Protein AF-A0A0U2UQB2-F1 (afdb_monomer)

pLDDT: mean 81.85, std 18.77, range [33.31, 96.94]

Nearest PDB structures (foldseek):
  6jzb-assembly1_A  TM=7.868E-01  e=1.107E-22  Streptococcus pneumoniae
  7zhs-assembly1_A  TM=6.865E-01  e=2.840E-14  Saccharomyces cerevisiae S288C
  7zhs-assembly1_H  TM=6.870E-01  e=2.211E-14  Saccharomyces cerevisiae S288C
  1nlt-assembly1_A  TM=8.088E-01  e=8.374E-13  Saccharomyces cerevisiae
  2q2g-assembly1_A  TM=8.029E-01  e=2.252E-05  Cryptosporidium parvum Iowa II

Sequence (199 aa):
QGFGGAGGFGGQDFGGFGGGGGFEDIFSSFFGGGAGGSRRSNPTAPQQGRDLQYEMTLKFEDAIFGKKTTITYNREEQCETCGGSGAKPGTSPVTCSKCHGAGYIQVQTNTPLGRMMSQQVCDVCHGTGKEIKDKCATCGGSGHTEQSHSIKVTVPAGVEEGQQMRLQNQGEAGTNGGPYGDLFIIFRVEPSKDFERDG

Structure (mmCIF, N/CA/C/O backbone):
data_AF-A0A0U2UQB2-F1
#
_entry.id   AF-A0A0U2UQB2-F1
#
loop_
_atom_site.group_PDB
_atom_site.id
_atom_site.type_symbol
_atom_site.label_atom_id
_atom_site.label_alt_id
_atom_site.label_comp_id
_atom_site.label_asym_id
_atom_site.label_entity_id
_atom_site.label_seq_id
_atom_site.pdbx_PDB_ins_code
_atom_site.Cartn_x
_atom_site.Cartn_y
_atom_site.Cartn_z
_atom_site.occupancy
_atom_site.B_iso_or_equiv
_atom_site.auth_seq_id
_atom_site.auth_comp_id
_atom_site.auth_asym_id
_atom_site.auth_atom_id
_atom_site.pdbx_PDB_model_num
ATOM 1 N N . GLN A 1 1 ? 20.695 -61.585 -40.495 1.00 43.50 1 GLN A N 1
ATOM 2 C CA . GLN A 1 1 ? 22.121 -61.779 -40.151 1.00 43.50 1 GLN A CA 1
ATOM 3 C C . GLN A 1 1 ? 22.378 -60.804 -39.001 1.00 43.50 1 GLN A C 1
ATOM 5 O O . GLN A 1 1 ? 22.390 -59.619 -39.266 1.00 43.50 1 GLN A O 1
ATOM 10 N N . GLY A 1 2 ? 22.335 -61.123 -37.709 1.00 40.44 2 GLY A N 1
ATOM 11 C CA . GLY A 1 2 ? 22.634 -62.349 -36.972 1.00 40.44 2 GLY A CA 1
ATOM 12 C C . GLY A 1 2 ? 23.857 -62.067 -36.092 1.00 40.44 2 GLY A C 1
ATOM 13 O O . GLY A 1 2 ? 24.919 -61.936 -36.672 1.00 40.44 2 GLY A O 1
ATOM 14 N N . PHE A 1 3 ? 23.663 -61.909 -34.772 1.00 42.69 3 PHE A N 1
ATOM 15 C CA . PHE A 1 3 ? 24.583 -62.070 -33.612 1.00 42.69 3 PHE A CA 1
ATOM 16 C C . PHE A 1 3 ? 23.864 -61.411 -32.404 1.00 42.69 3 PHE A C 1
ATOM 18 O O . PHE A 1 3 ? 23.578 -60.225 -32.470 1.00 42.69 3 PHE A O 1
ATOM 25 N N . GLY A 1 4 ? 23.435 -62.045 -31.307 1.00 42.94 4 GLY A N 1
ATOM 26 C CA . GLY A 1 4 ? 23.682 -63.372 -30.741 1.00 42.94 4 GLY A CA 1
ATOM 27 C C . GLY A 1 4 ? 24.477 -63.246 -29.433 1.00 42.94 4 GLY A C 1
ATOM 28 O O . GLY A 1 4 ? 25.665 -62.961 -29.500 1.00 42.94 4 GLY A O 1
ATOM 29 N N . GLY A 1 5 ? 23.850 -63.472 -28.269 1.00 38.06 5 GLY A N 1
ATOM 30 C CA . GLY A 1 5 ? 24.556 -63.595 -26.981 1.00 38.06 5 GLY A CA 1
ATOM 31 C C . GLY A 1 5 ? 23.650 -63.503 -25.750 1.00 38.06 5 GLY A C 1
ATOM 32 O O . GLY A 1 5 ? 23.257 -62.414 -25.356 1.00 38.06 5 GLY A O 1
ATOM 33 N N . ALA A 1 6 ? 23.318 -64.656 -25.168 1.00 46.72 6 ALA A N 1
ATOM 34 C CA . ALA A 1 6 ? 22.421 -64.857 -24.031 1.00 46.72 6 ALA A CA 1
ATOM 35 C C . ALA A 1 6 ? 23.174 -65.113 -22.709 1.00 46.72 6 ALA A C 1
ATOM 37 O O . ALA A 1 6 ? 24.324 -65.545 -22.727 1.00 46.72 6 ALA A O 1
ATOM 38 N N . GLY A 1 7 ? 22.465 -64.956 -21.583 1.00 36.41 7 GLY A N 1
ATOM 39 C CA . GLY A 1 7 ? 22.815 -65.479 -20.251 1.00 36.41 7 GLY A CA 1
ATOM 40 C C . GLY A 1 7 ? 22.483 -64.466 -19.147 1.00 36.41 7 GLY A C 1
ATOM 41 O O . GLY A 1 7 ? 22.834 -63.305 -19.278 1.00 36.41 7 GLY A O 1
ATOM 42 N N . GLY A 1 8 ? 21.796 -64.775 -18.049 1.00 33.31 8 GLY A N 1
ATOM 43 C CA . GLY A 1 8 ? 21.240 -66.018 -17.524 1.00 33.31 8 GLY A CA 1
ATOM 44 C C . GLY A 1 8 ? 20.437 -65.685 -16.253 1.00 33.31 8 GLY A C 1
ATOM 45 O O . GLY A 1 8 ? 20.706 -64.691 -15.583 1.00 33.31 8 GLY A O 1
ATOM 46 N N . PHE A 1 9 ? 19.412 -66.485 -15.972 1.00 42.97 9 PHE A N 1
ATOM 47 C CA . PHE A 1 9 ? 18.540 -66.403 -14.795 1.00 42.97 9 PHE A CA 1
ATOM 48 C C . PHE A 1 9 ? 19.194 -67.032 -13.552 1.00 42.97 9 PHE A C 1
ATOM 50 O O . PHE A 1 9 ? 19.847 -68.065 -13.675 1.00 42.97 9 PHE A O 1
ATOM 57 N N . GLY A 1 10 ? 18.844 -66.516 -12.367 1.00 40.59 10 GLY A N 1
ATOM 58 C CA . GLY A 1 10 ? 18.654 -67.330 -11.157 1.00 40.59 10 GLY A CA 1
ATOM 59 C C . GLY A 1 10 ? 19.638 -67.099 -10.007 1.00 40.59 10 GLY A C 1
ATOM 60 O O . GLY A 1 10 ? 20.841 -67.264 -10.169 1.00 40.59 10 GLY A O 1
ATOM 61 N N . GLY A 1 11 ? 19.099 -66.793 -8.820 1.00 34.38 11 GLY A N 1
ATOM 62 C CA . GLY A 1 11 ? 19.854 -66.809 -7.565 1.00 34.38 11 GLY A CA 1
ATOM 63 C C . GLY A 1 11 ? 19.213 -66.017 -6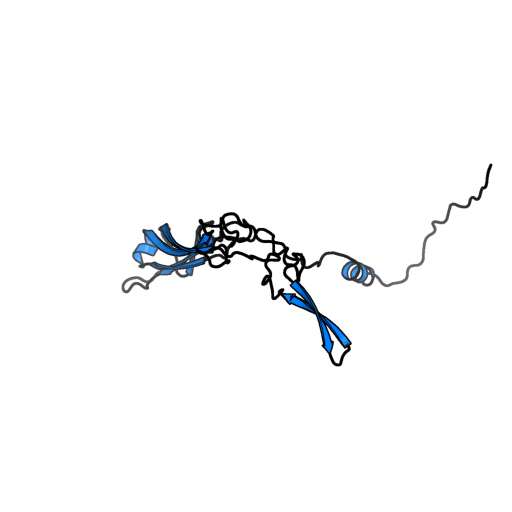.426 1.00 34.38 11 GLY A C 1
ATOM 64 O O . GLY A 1 11 ? 19.820 -65.079 -5.925 1.00 34.38 11 GLY A O 1
ATOM 65 N N . GLN A 1 12 ? 17.986 -66.364 -6.026 1.00 47.09 12 GLN A N 1
ATOM 66 C CA . GLN A 1 12 ? 17.537 -66.109 -4.654 1.00 47.09 12 GLN A CA 1
ATOM 67 C C . GLN A 1 12 ? 18.171 -67.175 -3.762 1.00 47.09 12 GLN A C 1
ATOM 69 O O . GLN A 1 12 ? 17.912 -68.350 -3.995 1.00 47.09 12 GLN A O 1
ATOM 74 N N . ASP A 1 13 ? 18.941 -66.773 -2.751 1.00 37.03 13 ASP A N 1
ATOM 75 C CA . ASP A 1 13 ? 18.959 -67.485 -1.474 1.00 37.03 13 ASP A CA 1
ATOM 76 C C . ASP A 1 13 ? 19.432 -66.586 -0.323 1.00 37.03 13 ASP A C 1
ATOM 78 O O . ASP A 1 13 ? 20.108 -65.572 -0.497 1.00 37.03 13 ASP A O 1
ATOM 82 N N . PHE A 1 14 ? 18.947 -66.970 0.843 1.00 40.94 14 PHE A N 1
ATOM 83 C CA . PHE A 1 14 ? 18.774 -66.271 2.102 1.00 40.94 14 PHE A CA 1
ATOM 84 C C . PHE A 1 14 ? 20.051 -66.279 2.962 1.00 40.94 14 PHE A C 1
ATOM 86 O O . PHE A 1 14 ? 20.807 -67.244 2.954 1.00 40.94 14 PHE A O 1
ATOM 93 N N . GLY A 1 15 ? 20.182 -65.291 3.856 1.00 37.25 15 GLY A N 1
ATOM 94 C CA . GLY A 1 15 ? 20.751 -65.532 5.191 1.00 37.25 15 GLY A CA 1
ATOM 95 C C . GLY A 1 15 ? 22.147 -64.970 5.473 1.00 37.25 15 GLY A C 1
ATOM 96 O O . GLY A 1 15 ? 23.153 -65.6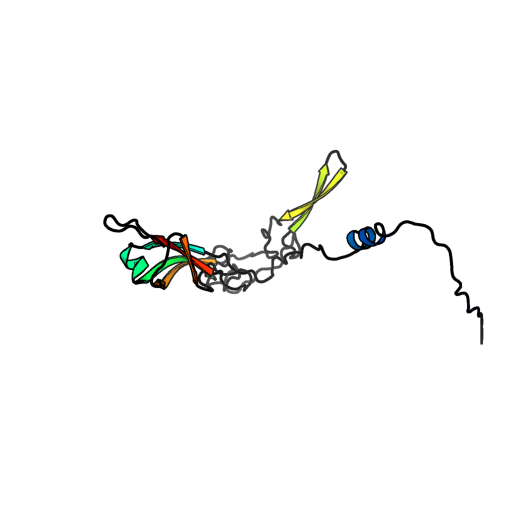43 5.293 1.00 37.25 15 GLY A O 1
ATOM 97 N N . GLY A 1 16 ? 22.192 -63.770 6.058 1.00 35.38 16 GLY A N 1
ATOM 98 C CA . GLY A 1 16 ? 23.400 -63.181 6.642 1.00 35.38 16 GLY A CA 1
ATOM 99 C C . GLY A 1 16 ? 23.070 -61.987 7.536 1.00 35.38 16 GLY A C 1
ATOM 100 O O . GLY A 1 16 ? 23.349 -60.847 7.192 1.00 35.38 16 GLY A O 1
ATOM 101 N N . PHE A 1 17 ? 22.397 -62.256 8.653 1.00 41.88 17 PHE A N 1
ATOM 102 C CA . PHE A 1 17 ? 22.048 -61.304 9.710 1.00 41.88 17 PHE A CA 1
ATOM 103 C C . PHE A 1 17 ? 23.306 -60.655 10.319 1.00 41.88 17 PHE A C 1
ATOM 105 O O . PHE A 1 17 ? 24.182 -61.368 10.805 1.00 41.88 17 PHE A O 1
ATOM 112 N N . GLY A 1 18 ? 23.382 -59.318 10.337 1.00 35.44 18 GLY A N 1
ATOM 113 C CA . GLY A 1 18 ? 24.519 -58.609 10.932 1.00 35.44 18 GLY A CA 1
ATOM 114 C C . GLY A 1 18 ? 24.401 -57.083 10.993 1.00 35.44 18 GLY A C 1
ATOM 115 O O . 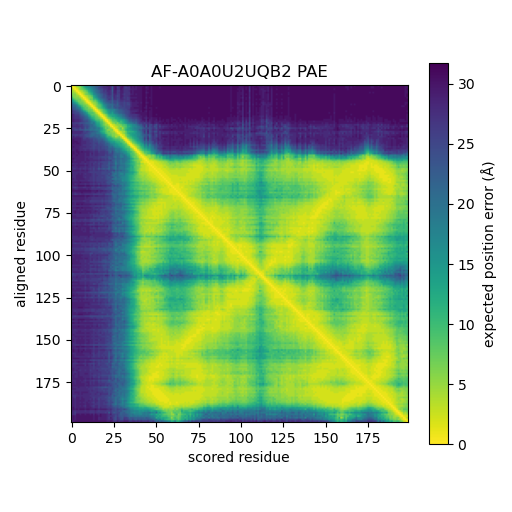GLY A 1 18 ? 25.198 -56.398 10.376 1.00 35.44 18 GLY A O 1
ATOM 116 N N . GLY A 1 19 ? 23.412 -56.577 11.741 1.00 42.84 19 GLY A N 1
ATOM 117 C CA . GLY A 1 19 ? 23.489 -55.349 12.557 1.00 42.84 19 GLY A CA 1
ATOM 118 C C . GLY A 1 19 ? 23.869 -54.004 11.914 1.00 42.84 19 GLY A C 1
ATOM 119 O O . GLY A 1 19 ? 25.040 -53.731 11.686 1.00 42.84 19 GLY A O 1
ATOM 120 N N . GLY A 1 20 ? 22.897 -53.087 11.808 1.00 43.81 20 GLY A N 1
ATOM 121 C CA . GLY A 1 20 ? 23.178 -51.655 11.616 1.00 43.81 20 GLY A CA 1
ATOM 122 C C . GLY A 1 20 ? 22.080 -50.874 10.898 1.00 43.81 20 GLY A C 1
ATOM 123 O O . GLY A 1 20 ? 22.348 -50.204 9.910 1.00 43.81 20 GLY A O 1
ATOM 124 N N . GLY A 1 21 ? 20.830 -50.992 11.349 1.00 45.75 21 GLY A N 1
ATOM 125 C CA . GLY A 1 21 ? 19.711 -50.267 10.755 1.00 45.75 21 GLY A CA 1
ATOM 126 C C . GLY A 1 21 ? 19.803 -48.747 10.940 1.00 45.75 21 GLY A C 1
ATOM 127 O O . GLY A 1 21 ? 20.081 -48.259 12.032 1.00 45.75 21 GLY A O 1
ATOM 128 N N . GLY A 1 22 ? 19.453 -48.013 9.881 1.00 55.22 22 GLY A N 1
ATOM 129 C CA . GLY A 1 22 ? 18.583 -46.844 10.029 1.00 55.22 22 GLY A CA 1
ATOM 130 C C . GLY A 1 22 ? 19.192 -45.443 9.979 1.00 55.22 22 GLY A C 1
ATOM 131 O O . GLY A 1 22 ? 18.462 -44.512 10.301 1.00 55.22 22 GLY A O 1
ATOM 132 N N . PHE A 1 23 ? 20.451 -45.247 9.568 1.00 48.94 23 PHE A N 1
ATOM 133 C CA . PHE A 1 23 ? 21.011 -43.888 9.417 1.00 48.94 23 PHE A CA 1
ATOM 134 C C . PHE A 1 23 ? 21.529 -43.528 8.014 1.00 48.94 23 PHE A C 1
ATOM 136 O O . PHE A 1 23 ? 21.409 -42.369 7.637 1.00 48.94 23 PHE A O 1
ATOM 143 N N . GLU A 1 24 ? 22.016 -44.454 7.184 1.00 51.78 24 GLU A N 1
ATOM 144 C CA . GLU A 1 24 ? 22.507 -44.074 5.841 1.00 51.78 24 GLU A CA 1
ATOM 145 C C . GLU A 1 24 ? 21.392 -43.797 4.815 1.00 51.78 24 GLU A C 1
ATOM 147 O O . GLU A 1 24 ? 21.521 -42.863 4.025 1.00 51.78 24 GLU A O 1
ATOM 152 N N . ASP A 1 25 ? 20.252 -44.496 4.880 1.00 53.47 25 ASP A N 1
ATOM 153 C CA . ASP A 1 25 ? 19.114 -44.259 3.967 1.00 53.47 25 ASP A CA 1
ATOM 154 C C . ASP A 1 25 ? 18.331 -42.967 4.266 1.00 53.47 25 ASP A C 1
ATOM 156 O O . ASP A 1 25 ? 17.683 -42.390 3.390 1.00 53.47 25 ASP A O 1
ATOM 160 N N . ILE A 1 26 ? 18.410 -42.460 5.500 1.00 55.81 26 ILE A N 1
ATOM 161 C CA . ILE A 1 26 ? 17.816 -41.167 5.872 1.00 55.81 26 ILE A CA 1
ATOM 162 C C . ILE A 1 26 ? 18.720 -40.010 5.427 1.00 55.81 26 ILE A C 1
ATOM 164 O O . ILE A 1 26 ? 18.220 -38.977 4.982 1.00 55.81 26 ILE A O 1
ATOM 168 N N . PHE A 1 27 ? 20.045 -40.181 5.476 1.00 54.38 27 PHE A N 1
ATOM 169 C CA . PHE A 1 27 ? 20.986 -39.146 5.043 1.00 54.38 27 PHE A CA 1
ATOM 170 C C . PHE A 1 27 ? 21.099 -39.040 3.515 1.00 54.38 27 PHE A C 1
ATOM 172 O O . PHE A 1 27 ? 21.238 -37.927 3.008 1.00 54.38 27 PHE A O 1
ATOM 179 N N . SER A 1 28 ? 20.945 -40.134 2.763 1.00 52.62 28 SER A N 1
ATOM 180 C CA . SER A 1 28 ? 20.862 -40.091 1.293 1.00 52.62 28 SER A CA 1
ATOM 181 C C . SER A 1 28 ? 19.557 -39.447 0.795 1.00 52.62 28 SER A C 1
ATOM 183 O O . SER A 1 28 ? 19.580 -38.693 -0.176 1.00 52.62 28 SER A O 1
ATOM 185 N N . SER A 1 29 ? 18.447 -39.638 1.513 1.00 51.72 29 SER A N 1
ATOM 186 C CA . SER A 1 29 ? 17.151 -38.994 1.233 1.00 51.72 29 SER A CA 1
ATOM 187 C C . SER A 1 29 ? 17.120 -37.503 1.603 1.00 51.72 29 SER A C 1
ATOM 189 O O . SER A 1 29 ? 16.342 -36.733 1.043 1.00 51.72 29 SER A O 1
ATOM 191 N N . PHE A 1 30 ? 17.972 -37.080 2.542 1.00 53.16 30 PHE A N 1
ATOM 192 C CA . PHE A 1 30 ? 18.080 -35.685 2.977 1.00 53.16 30 PHE A CA 1
ATOM 193 C C . PHE A 1 30 ? 19.122 -34.884 2.171 1.00 53.16 30 PHE A C 1
ATOM 195 O O . PHE A 1 30 ? 18.943 -33.686 1.959 1.00 53.16 30 PHE A O 1
ATOM 202 N N . PHE A 1 31 ? 20.183 -35.532 1.670 1.00 59.88 31 PHE A N 1
ATOM 203 C CA . PHE A 1 31 ? 21.257 -34.888 0.892 1.00 59.88 31 PHE A CA 1
ATOM 204 C C . PHE A 1 31 ? 21.235 -35.197 -0.618 1.00 59.88 31 PHE A C 1
ATOM 206 O O . PHE A 1 31 ? 22.013 -34.610 -1.372 1.00 59.88 31 PHE A O 1
ATOM 213 N N . GLY A 1 32 ? 20.329 -36.061 -1.085 1.00 49.56 32 GLY A N 1
ATOM 214 C CA . GLY A 1 32 ? 20.172 -36.457 -2.485 1.00 49.56 32 GLY A CA 1
ATOM 215 C C . GLY A 1 32 ? 18.875 -35.949 -3.117 1.00 49.56 32 GLY A C 1
ATOM 216 O O . GLY A 1 32 ? 17.935 -36.707 -3.301 1.00 49.56 32 GLY A O 1
ATOM 217 N N . GLY A 1 33 ? 18.844 -34.675 -3.515 1.00 52.62 33 GLY A N 1
ATOM 218 C CA . GLY A 1 33 ? 17.938 -34.203 -4.570 1.00 52.62 33 GLY A CA 1
ATOM 219 C C . GLY A 1 33 ? 16.471 -33.940 -4.197 1.00 52.62 33 GLY A C 1
ATOM 220 O O . GLY A 1 33 ? 15.590 -34.731 -4.501 1.00 52.62 33 GLY A O 1
ATOM 221 N N . GLY A 1 34 ? 16.199 -32.709 -3.749 1.00 53.75 34 GLY A N 1
ATOM 222 C CA . GLY A 1 34 ? 15.023 -31.960 -4.214 1.00 53.75 34 GLY A CA 1
ATOM 223 C C . GLY A 1 34 ? 13.802 -31.893 -3.294 1.00 53.75 34 GLY A C 1
ATOM 224 O O . GLY A 1 34 ? 12.841 -32.612 -3.510 1.00 53.75 34 GLY A O 1
ATOM 225 N N . ALA A 1 35 ? 13.776 -30.910 -2.384 1.00 51.38 35 ALA A N 1
ATOM 226 C CA . ALA A 1 35 ? 12.535 -30.231 -1.952 1.00 51.38 35 ALA A CA 1
ATOM 227 C C . ALA A 1 35 ? 12.751 -28.929 -1.141 1.00 51.38 35 ALA A C 1
ATOM 229 O O . ALA A 1 35 ? 11.789 -28.351 -0.654 1.00 51.38 35 ALA A O 1
ATOM 230 N N . GLY A 1 36 ? 13.982 -28.425 -0.997 1.00 48.34 36 GLY A N 1
ATOM 231 C CA . GLY A 1 36 ? 14.275 -27.156 -0.308 1.00 48.34 36 GLY A CA 1
ATOM 232 C C . GLY A 1 36 ? 14.614 -26.007 -1.254 1.00 48.34 36 GLY A C 1
ATOM 233 O O . GLY A 1 36 ? 15.288 -25.061 -0.858 1.00 48.34 36 GLY A O 1
ATOM 234 N N . GLY A 1 37 ? 14.234 -26.112 -2.531 1.00 48.66 37 GLY A N 1
ATOM 235 C CA . GLY A 1 37 ? 14.470 -25.047 -3.491 1.00 48.66 37 GLY A CA 1
ATOM 236 C C . GLY A 1 37 ? 13.726 -23.806 -3.032 1.00 48.66 37 GLY A C 1
ATOM 237 O O . GLY A 1 37 ? 12.504 -23.754 -3.167 1.00 48.66 37 GLY A O 1
ATOM 238 N N . SER A 1 38 ? 14.460 -22.816 -2.516 1.00 54.62 38 SER A N 1
ATOM 239 C CA . SER A 1 38 ? 14.022 -21.426 -2.480 1.00 54.62 38 SER A CA 1
ATOM 240 C C . SER A 1 38 ? 13.388 -21.147 -3.832 1.00 54.62 38 SER A C 1
ATOM 242 O O . SER A 1 38 ? 14.098 -21.041 -4.836 1.00 54.62 38 SER A O 1
ATOM 244 N N . ARG A 1 39 ? 12.050 -21.146 -3.886 1.00 54.62 39 ARG A N 1
ATOM 245 C CA . ARG A 1 39 ? 11.307 -20.804 -5.093 1.00 54.62 39 ARG A CA 1
ATOM 246 C C . ARG A 1 39 ? 11.840 -19.439 -5.465 1.00 54.62 39 ARG A C 1
ATOM 248 O O . ARG A 1 39 ? 11.623 -18.484 -4.724 1.00 54.62 39 ARG A O 1
ATOM 255 N N . ARG A 1 40 ? 12.641 -19.382 -6.533 1.00 59.00 40 ARG A N 1
ATOM 256 C CA . ARG A 1 40 ? 13.166 -18.134 -7.077 1.00 59.00 40 ARG A CA 1
ATOM 257 C C . ARG A 1 40 ? 11.933 -17.282 -7.318 1.00 59.00 40 ARG A C 1
ATOM 259 O O . ARG A 1 40 ? 11.166 -17.592 -8.225 1.00 59.00 40 ARG A O 1
ATOM 266 N N . SER A 1 41 ? 11.690 -16.316 -6.433 1.00 66.19 41 SER A N 1
ATOM 267 C CA . SER A 1 41 ? 10.549 -15.421 -6.548 1.00 66.19 41 SER A CA 1
ATOM 268 C C . SER A 1 41 ? 10.743 -14.711 -7.874 1.00 66.19 41 SER A C 1
ATOM 270 O O . SER A 1 41 ? 11.702 -13.956 -8.029 1.00 66.19 41 SER A O 1
ATOM 272 N N . ASN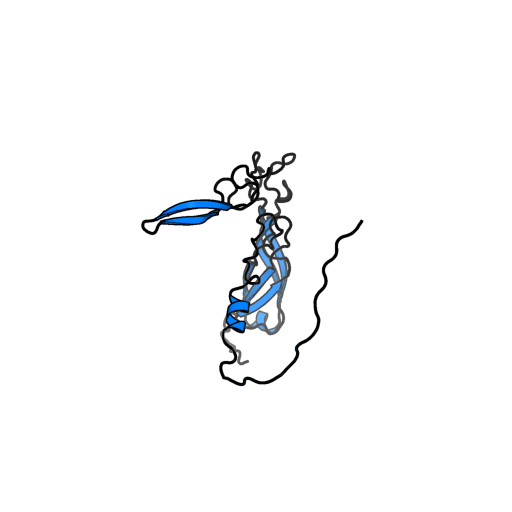 A 1 42 ? 9.944 -15.080 -8.876 1.00 73.88 42 ASN A N 1
ATOM 273 C CA . ASN A 1 42 ? 9.994 -14.423 -10.166 1.00 73.88 42 ASN A CA 1
ATOM 274 C C . ASN A 1 42 ? 9.636 -12.956 -9.897 1.00 73.88 42 ASN A C 1
ATOM 276 O O . ASN A 1 42 ? 8.509 -12.701 -9.472 1.00 73.88 42 ASN A O 1
ATOM 280 N N . PRO A 1 43 ? 10.543 -11.996 -10.132 1.00 72.06 43 PRO A N 1
ATOM 281 C CA . PRO A 1 43 ? 10.280 -10.607 -9.775 1.00 72.06 43 PRO A CA 1
ATOM 282 C C . PRO A 1 43 ? 9.153 -9.969 -10.593 1.00 72.06 43 PRO A C 1
ATOM 284 O O . PRO A 1 43 ? 8.659 -8.899 -10.256 1.00 72.06 43 PRO A O 1
ATOM 287 N N . THR A 1 44 ? 8.743 -10.635 -11.673 1.00 78.44 44 THR A N 1
ATOM 288 C CA . THR A 1 44 ? 7.619 -10.231 -12.522 1.00 78.44 44 THR A CA 1
ATOM 289 C C . THR A 1 44 ? 6.313 -10.950 -12.188 1.00 78.44 44 THR A C 1
ATOM 291 O O . THR A 1 44 ? 5.309 -10.710 -12.856 1.00 78.44 44 THR A O 1
ATOM 294 N N . ALA A 1 45 ? 6.306 -11.844 -11.193 1.00 85.94 45 ALA A N 1
ATOM 295 C CA . ALA A 1 45 ? 5.080 -12.497 -10.758 1.00 85.94 45 ALA A CA 1
ATOM 296 C C . ALA A 1 45 ? 4.136 -11.487 -10.082 1.00 85.94 45 ALA A C 1
ATOM 298 O O . ALA A 1 45 ? 4.622 -10.551 -9.439 1.00 85.94 45 ALA A O 1
ATOM 299 N N . PRO A 1 46 ? 2.809 -11.685 -10.185 1.00 88.88 46 PRO A N 1
ATOM 300 C CA . PRO A 1 46 ? 1.836 -10.937 -9.396 1.00 88.88 46 PRO A CA 1
ATOM 301 C C . PRO A 1 46 ? 2.142 -11.088 -7.903 1.00 88.88 46 PRO A C 1
ATOM 303 O O . PRO A 1 46 ? 2.258 -12.215 -7.413 1.00 88.88 46 PRO A O 1
ATOM 306 N N . GLN A 1 47 ? 2.275 -9.975 -7.181 1.00 90.38 47 GLN A N 1
ATOM 307 C CA . GLN A 1 47 ? 2.469 -9.987 -5.729 1.00 90.38 47 GLN A CA 1
ATOM 308 C C . GLN A 1 47 ? 1.344 -9.211 -5.060 1.00 90.38 47 GLN A C 1
ATOM 310 O O . GLN A 1 47 ? 0.996 -8.112 -5.491 1.00 90.38 47 GLN A O 1
ATOM 315 N N . GLN A 1 48 ? 0.777 -9.797 -4.008 1.00 93.81 48 GLN A N 1
ATOM 316 C CA . GLN A 1 48 ? -0.224 -9.123 -3.192 1.00 93.81 48 GLN A CA 1
ATOM 317 C C . GLN A 1 48 ? 0.371 -7.853 -2.572 1.00 93.81 48 GLN A C 1
ATOM 319 O O . GLN A 1 48 ? 1.540 -7.840 -2.172 1.00 93.81 48 GLN A O 1
ATOM 324 N N . GLY A 1 49 ? -0.440 -6.798 -2.513 1.00 94.25 49 GLY A N 1
ATOM 325 C CA . GLY A 1 49 ? -0.096 -5.565 -1.817 1.00 94.25 49 GLY A CA 1
ATOM 326 C C . GLY A 1 49 ? 0.091 -5.797 -0.320 1.00 94.25 49 GLY A C 1
ATOM 327 O O . GLY A 1 49 ? -0.321 -6.816 0.234 1.00 94.25 49 GLY A O 1
ATOM 328 N N . ARG A 1 50 ? 0.749 -4.857 0.355 1.00 95.62 50 ARG A N 1
ATOM 329 C CA . ARG A 1 50 ? 0.952 -4.974 1.801 1.00 95.62 50 ARG A CA 1
ATOM 330 C C . ARG A 1 50 ? -0.362 -4.759 2.538 1.00 95.62 50 ARG A C 1
ATOM 332 O O . ARG A 1 50 ? -1.185 -3.933 2.143 1.00 95.62 50 ARG A O 1
ATOM 339 N N . ASP A 1 51 ? -0.497 -5.456 3.652 1.00 96.75 51 ASP A N 1
ATOM 340 C CA . ASP A 1 51 ? -1.577 -5.195 4.584 1.00 96.75 51 ASP A CA 1
ATOM 341 C C . ASP A 1 51 ? -1.327 -3.871 5.321 1.00 96.75 51 ASP A C 1
ATOM 343 O O . ASP A 1 51 ? -0.186 -3.507 5.620 1.00 96.75 51 ASP A O 1
ATOM 347 N N . LEU A 1 52 ? -2.406 -3.152 5.609 1.00 95.75 52 LEU A N 1
ATOM 348 C CA . LEU A 1 52 ? -2.405 -1.917 6.380 1.00 95.75 52 LEU A CA 1
ATOM 349 C C . LEU A 1 52 ? -2.979 -2.168 7.768 1.00 95.75 52 LEU A C 1
ATOM 351 O O . LEU A 1 52 ? -3.852 -3.014 7.957 1.00 95.75 52 LEU A O 1
ATOM 355 N N . GLN A 1 53 ? -2.524 -1.382 8.737 1.00 95.69 53 GLN A N 1
ATOM 356 C CA . GLN A 1 53 ? -3.045 -1.400 10.094 1.00 95.69 53 GLN A CA 1
ATOM 357 C C . GLN A 1 53 ? -3.592 -0.017 10.441 1.00 95.69 53 GLN A C 1
ATOM 359 O O . GLN A 1 53 ? -2.894 0.985 10.294 1.00 95.69 53 GLN A O 1
ATOM 364 N N . TYR A 1 54 ? -4.835 0.031 10.910 1.00 95.00 54 TYR A N 1
ATOM 365 C CA . TYR A 1 54 ? -5.490 1.250 11.366 1.00 95.00 54 TYR A CA 1
ATOM 366 C C . TYR A 1 54 ? -5.885 1.098 12.827 1.00 95.00 54 TYR A C 1
ATOM 368 O O . TYR A 1 54 ? -6.582 0.159 13.202 1.00 95.00 54 TYR A O 1
ATOM 376 N N . GLU A 1 55 ? -5.441 2.025 13.661 1.00 95.19 55 GLU A N 1
ATOM 377 C CA . GLU A 1 55 ? -5.799 2.039 15.070 1.00 95.19 55 GLU A CA 1
ATOM 378 C C . GLU A 1 55 ? -7.052 2.892 15.270 1.00 95.19 55 GLU A C 1
ATOM 380 O O . GLU A 1 55 ? -7.060 4.084 14.961 1.00 95.19 55 GLU A O 1
ATOM 385 N N . MET A 1 56 ? -8.125 2.273 15.761 1.00 94.19 56 MET A N 1
ATOM 386 C CA . MET A 1 56 ? -9.388 2.949 16.020 1.00 94.19 56 MET A CA 1
ATOM 387 C C . MET A 1 56 ? -9.624 3.069 17.523 1.00 94.19 56 MET A C 1
ATOM 389 O O . MET A 1 56 ? -9.944 2.086 18.191 1.00 94.19 56 MET A O 1
ATOM 393 N N . THR A 1 57 ? -9.536 4.296 18.030 1.00 94.00 57 THR A N 1
ATOM 394 C CA . THR A 1 57 ? -9.912 4.619 19.407 1.00 94.00 57 THR A CA 1
ATOM 395 C C . THR A 1 57 ? -11.434 4.702 19.545 1.00 94.00 57 THR A C 1
ATOM 397 O O . THR A 1 57 ? -12.110 5.430 18.810 1.00 94.00 57 THR A O 1
ATOM 400 N N . LEU A 1 58 ? -11.974 3.945 20.492 1.00 92.25 58 LEU A N 1
ATOM 401 C CA . LEU A 1 58 ? -13.384 3.836 20.831 1.00 92.25 58 LEU A CA 1
ATOM 402 C C . LEU A 1 58 ? -13.603 4.264 22.273 1.00 92.25 58 LEU A C 1
ATOM 404 O O . LEU A 1 58 ? -12.802 3.965 23.154 1.00 92.25 58 LEU A O 1
ATOM 408 N N . LYS A 1 59 ? -14.748 4.893 22.522 1.00 92.38 59 LYS A N 1
ATOM 409 C CA . LYS A 1 59 ? -15.235 5.076 23.887 1.00 92.38 59 LYS A CA 1
ATOM 410 C C . LYS A 1 59 ? -15.730 3.747 24.445 1.00 92.38 59 LYS A C 1
ATOM 412 O O . LYS A 1 59 ? -16.156 2.876 23.683 1.00 92.38 59 LYS A O 1
ATOM 417 N N . PHE A 1 60 ? -15.738 3.626 25.767 1.00 88.88 60 PHE A N 1
ATOM 418 C CA . PHE A 1 60 ? -16.230 2.438 26.459 1.00 88.88 60 PHE A CA 1
ATOM 419 C C . PHE A 1 60 ? -17.657 2.053 26.032 1.00 88.88 60 PHE A C 1
ATOM 421 O O . PHE A 1 60 ? -17.934 0.887 25.755 1.00 88.88 60 PHE A O 1
ATOM 428 N N . GLU A 1 61 ? -18.555 3.030 25.885 1.00 88.88 61 GLU A N 1
ATOM 429 C CA . GLU A 1 61 ? -19.936 2.784 25.459 1.00 88.88 61 GLU A CA 1
ATOM 430 C C . GLU A 1 61 ? -20.011 2.311 24.000 1.00 88.88 61 GLU A C 1
ATOM 432 O O . GLU A 1 61 ? -20.755 1.381 23.688 1.00 88.88 61 GLU A O 1
ATOM 437 N N . ASP A 1 62 ? -19.209 2.910 23.113 1.00 91.44 62 ASP A N 1
ATOM 438 C CA . ASP A 1 62 ? -19.141 2.532 21.695 1.00 91.44 62 ASP A CA 1
ATOM 439 C C . ASP A 1 62 ? -18.609 1.097 21.530 1.00 91.44 62 ASP A C 1
ATOM 441 O O . ASP A 1 62 ? -19.042 0.375 20.628 1.00 91.44 62 ASP A O 1
ATOM 445 N N . ALA A 1 63 ? -17.699 0.670 22.410 1.00 89.56 63 ALA A N 1
ATOM 446 C CA . ALA A 1 63 ? -17.174 -0.690 22.432 1.00 89.56 63 ALA A CA 1
ATOM 447 C C . ALA A 1 63 ? -18.234 -1.718 22.867 1.00 89.56 63 ALA A C 1
ATOM 449 O O . ALA A 1 63 ? -18.287 -2.819 22.319 1.00 89.56 63 ALA A O 1
ATOM 450 N N . ILE A 1 64 ? -19.116 -1.358 23.805 1.00 91.00 64 ILE A N 1
ATOM 451 C CA . ILE A 1 64 ? -20.186 -2.243 24.292 1.00 91.00 64 ILE A CA 1
ATOM 452 C C . ILE A 1 64 ? -21.339 -2.323 23.294 1.00 91.00 64 ILE A C 1
ATOM 454 O O . ILE A 1 64 ? -21.752 -3.421 22.931 1.00 91.00 64 ILE A O 1
ATOM 458 N N . PHE A 1 65 ? -21.862 -1.185 22.839 1.00 91.25 65 PHE A N 1
ATOM 459 C CA . PHE A 1 65 ? -23.069 -1.153 22.004 1.00 91.25 65 PHE A CA 1
ATOM 460 C C . PHE A 1 65 ? -22.786 -1.323 20.507 1.00 91.25 65 PHE A C 1
ATOM 462 O O . PHE A 1 65 ? -23.701 -1.621 19.735 1.00 91.25 65 PHE A O 1
ATOM 469 N N . GLY A 1 66 ? -21.527 -1.173 20.093 1.00 92.69 66 GLY A N 1
ATOM 470 C CA . GLY A 1 66 ? -21.140 -1.131 18.691 1.00 92.69 66 GLY A CA 1
ATOM 471 C C . GLY A 1 66 ? -21.458 0.222 18.050 1.00 92.69 66 GLY A C 1
ATOM 472 O O . GLY A 1 66 ? -22.284 1.007 18.521 1.00 92.69 66 GLY A O 1
ATOM 473 N N . LYS A 1 67 ? -20.791 0.512 16.933 1.00 92.94 67 LYS A N 1
ATOM 474 C CA . LYS A 1 67 ? -20.878 1.813 16.259 1.00 92.94 67 LYS A CA 1
ATOM 475 C C . LYS A 1 67 ? -20.671 1.687 14.764 1.00 92.94 67 LYS A C 1
ATOM 477 O O . LYS A 1 67 ? -19.812 0.950 14.295 1.00 92.94 67 LYS A O 1
ATOM 482 N N . LYS A 1 68 ? -21.417 2.475 13.994 1.00 94.88 68 LYS A N 1
ATOM 483 C CA . LYS A 1 68 ? -21.145 2.685 12.568 1.00 94.88 68 LYS A CA 1
ATOM 484 C C . LYS A 1 68 ? -20.363 3.978 12.412 1.00 94.88 68 LYS A C 1
ATOM 486 O O . LYS A 1 68 ? -20.845 5.033 12.814 1.00 94.88 68 LYS A O 1
ATOM 491 N N . THR A 1 69 ? -19.176 3.897 11.830 1.00 93.69 69 THR A N 1
ATOM 492 C CA . THR A 1 69 ? -18.332 5.065 11.569 1.00 93.69 69 THR A CA 1
ATOM 493 C C . THR A 1 69 ? -17.783 5.022 10.150 1.00 93.69 69 THR A C 1
ATOM 495 O O . THR A 1 69 ? -17.754 3.966 9.520 1.00 93.69 69 THR A O 1
ATOM 498 N N . THR A 1 70 ? -17.312 6.158 9.652 1.00 94.75 70 THR A N 1
ATOM 499 C CA . THR A 1 70 ? -16.465 6.206 8.459 1.00 94.75 70 THR A CA 1
ATOM 500 C C . THR A 1 70 ? -15.035 6.437 8.919 1.00 94.75 70 THR A C 1
ATOM 502 O O . THR A 1 70 ? -14.802 7.342 9.719 1.00 94.75 70 THR A O 1
ATOM 505 N N . ILE A 1 71 ? -14.098 5.628 8.435 1.00 93.75 71 ILE A N 1
ATOM 506 C CA . ILE A 1 71 ? -12.665 5.870 8.619 1.00 93.75 71 ILE A CA 1
ATOM 507 C C . ILE A 1 71 ? -12.074 6.368 7.306 1.00 93.75 71 ILE A C 1
ATOM 509 O O . ILE A 1 71 ? -12.506 5.940 6.233 1.00 93.75 71 ILE A O 1
ATOM 513 N N . THR A 1 72 ? -11.089 7.253 7.406 1.00 94.62 72 THR A N 1
ATOM 514 C CA . THR A 1 72 ? -10.324 7.770 6.271 1.00 94.62 72 THR A CA 1
ATOM 515 C C . THR A 1 72 ? -8.852 7.470 6.507 1.00 94.62 72 THR A C 1
ATOM 517 O O . THR A 1 72 ? -8.337 7.723 7.597 1.00 94.62 72 THR A O 1
ATOM 520 N N . TYR A 1 73 ? -8.190 6.909 5.503 1.00 94.56 73 TYR A N 1
ATOM 521 C CA . TYR A 1 73 ? -6.780 6.535 5.548 1.00 94.56 73 TYR A CA 1
ATOM 522 C C . TYR A 1 73 ? -6.167 6.676 4.155 1.00 94.56 73 TYR A C 1
ATOM 524 O O . TYR A 1 73 ? -6.880 6.647 3.154 1.00 94.56 73 TYR A O 1
ATOM 532 N N . ASN A 1 74 ? -4.851 6.845 4.085 1.00 94.75 74 ASN A N 1
ATOM 533 C CA . ASN A 1 74 ? -4.144 6.871 2.811 1.00 94.75 74 ASN A CA 1
ATOM 534 C C . ASN A 1 74 ? -3.647 5.469 2.471 1.00 94.75 74 ASN A C 1
ATOM 536 O O . ASN A 1 74 ? -3.198 4.741 3.358 1.00 94.75 74 ASN A O 1
ATOM 540 N N . ARG A 1 75 ? -3.727 5.112 1.191 1.00 94.75 75 ARG A N 1
ATOM 541 C CA . ARG A 1 75 ? -3.149 3.884 0.643 1.00 94.75 75 ARG A CA 1
ATOM 542 C C . ARG A 1 75 ? -2.553 4.141 -0.734 1.00 94.75 75 ARG A C 1
ATOM 544 O O . ARG A 1 75 ? -2.996 5.037 -1.456 1.00 94.75 75 ARG A O 1
ATOM 551 N N . GLU A 1 76 ? -1.574 3.342 -1.110 1.00 94.44 76 GLU A N 1
ATOM 552 C CA . GLU A 1 76 ? -1.081 3.232 -2.471 1.00 94.44 76 GLU A CA 1
ATOM 553 C C . GLU A 1 76 ? -2.150 2.574 -3.343 1.00 94.44 76 GLU A C 1
ATOM 555 O O . GLU A 1 76 ? -2.548 1.427 -3.145 1.00 94.44 76 GLU A O 1
ATOM 560 N N . GLU A 1 77 ? -2.608 3.323 -4.335 1.00 94.62 77 GLU A N 1
ATOM 561 C CA . GLU A 1 77 ? -3.498 2.856 -5.386 1.00 94.62 77 GLU A CA 1
ATOM 562 C C . GLU A 1 77 ? -2.725 2.601 -6.678 1.00 94.62 77 GLU A C 1
ATOM 564 O O . GLU A 1 77 ? -1.632 3.141 -6.899 1.00 94.62 77 GLU A O 1
ATOM 569 N N . GLN A 1 78 ? -3.288 1.768 -7.551 1.00 93.06 78 GLN A N 1
ATOM 570 C CA . GLN A 1 78 ? -2.719 1.555 -8.876 1.00 93.06 78 GLN A CA 1
ATOM 571 C C . GLN A 1 78 ? -2.782 2.871 -9.655 1.00 93.06 78 GLN A C 1
ATOM 573 O O . GLN A 1 78 ? -3.831 3.501 -9.766 1.00 93.06 78 GLN A O 1
ATOM 578 N N . CYS A 1 79 ? -1.653 3.295 -10.224 1.00 93.25 79 CYS A N 1
ATOM 579 C CA . CYS A 1 79 ? -1.606 4.551 -10.959 1.00 93.25 79 CYS A CA 1
ATOM 580 C C . CYS A 1 79 ? -2.532 4.486 -12.184 1.00 93.25 79 CYS A C 1
ATOM 582 O O . CYS A 1 79 ? -2.220 3.797 -13.161 1.00 93.25 79 CYS A O 1
ATOM 584 N N . GLU A 1 80 ? -3.621 5.257 -12.158 1.00 91.88 80 GLU A N 1
ATOM 585 C CA . GLU A 1 80 ? -4.638 5.295 -13.218 1.00 91.88 80 GLU A CA 1
ATOM 586 C C . GLU A 1 80 ? -4.049 5.671 -14.583 1.00 91.88 80 GLU A C 1
ATOM 588 O O . GLU A 1 80 ? -4.442 5.133 -15.614 1.00 91.88 80 GLU A O 1
ATOM 593 N N . THR A 1 81 ? -3.050 6.560 -14.602 1.00 93.12 81 THR A N 1
ATOM 594 C CA . THR A 1 81 ? -2.427 7.034 -15.844 1.00 93.12 81 THR A CA 1
ATOM 595 C C . THR A 1 81 ? -1.695 5.922 -16.596 1.00 93.12 81 THR A C 1
ATOM 597 O O . THR A 1 81 ? -1.742 5.885 -17.820 1.00 93.12 81 THR A O 1
ATOM 600 N N . CYS A 1 82 ? -0.989 5.033 -15.892 1.00 91.19 82 CYS A N 1
ATOM 601 C CA . CYS A 1 82 ? -0.149 4.001 -16.516 1.00 91.19 82 CYS A CA 1
ATOM 602 C C . CYS A 1 82 ? -0.658 2.569 -16.310 1.00 91.19 82 CYS A C 1
ATOM 604 O O . CYS A 1 82 ? -0.003 1.626 -16.763 1.00 91.19 82 CYS A O 1
ATOM 606 N N . GLY A 1 83 ? -1.774 2.390 -15.596 1.00 88.38 83 GLY A N 1
ATOM 607 C CA . GLY A 1 83 ? -2.316 1.080 -15.243 1.00 88.38 83 GLY A CA 1
ATOM 608 C C . GLY A 1 83 ? -1.324 0.226 -14.452 1.00 88.38 83 GLY A C 1
ATOM 609 O O . GLY A 1 83 ? -1.233 -0.978 -14.672 1.00 88.38 83 GLY A O 1
ATOM 610 N N . GLY A 1 84 ? -0.516 0.828 -13.577 1.00 89.12 84 GLY A N 1
ATOM 611 C CA . GLY A 1 84 ? 0.484 0.102 -12.782 1.00 89.12 84 GLY A CA 1
ATOM 612 C C . GLY A 1 84 ? 1.776 -0.282 -13.511 1.00 89.12 84 GLY A C 1
ATOM 613 O O . GLY A 1 84 ? 2.668 -0.859 -12.900 1.00 89.12 84 GLY A O 1
ATOM 614 N N . SER A 1 85 ? 1.929 0.049 -14.798 1.00 88.69 85 SER A N 1
ATOM 615 C CA . SER A 1 85 ? 3.156 -0.274 -15.547 1.00 88.69 85 SER A CA 1
ATOM 616 C C . SER A 1 85 ? 4.365 0.594 -15.173 1.00 88.69 85 SER A C 1
ATOM 618 O O . SER A 1 85 ? 5.495 0.250 -15.515 1.00 88.69 85 SER A O 1
ATOM 620 N N . GLY A 1 86 ? 4.130 1.753 -14.547 1.00 90.31 86 GLY A N 1
ATOM 621 C CA . GLY A 1 86 ? 5.143 2.776 -14.272 1.00 90.31 86 GLY A CA 1
ATOM 622 C C . GLY A 1 86 ? 5.651 3.510 -15.523 1.00 90.31 86 GLY A C 1
ATOM 623 O O . GLY A 1 86 ? 6.368 4.504 -15.406 1.00 90.31 86 GLY A O 1
ATOM 624 N N . ALA A 1 87 ? 5.268 3.073 -16.724 1.00 93.31 87 ALA A N 1
ATOM 625 C CA . ALA A 1 87 ? 5.684 3.670 -17.985 1.00 93.31 87 ALA A CA 1
ATOM 626 C C . ALA A 1 87 ? 4.737 4.794 -18.423 1.00 93.31 87 ALA A C 1
ATOM 628 O O . ALA A 1 87 ? 3.565 4.852 -18.042 1.00 93.31 87 ALA A O 1
ATOM 629 N N . LYS A 1 88 ? 5.253 5.722 -19.226 1.00 94.12 88 LYS A N 1
ATOM 630 C CA . LYS A 1 88 ? 4.442 6.750 -19.876 1.00 94.12 88 LYS A CA 1
ATOM 631 C C . LYS A 1 88 ? 3.365 6.082 -20.754 1.00 94.12 88 LYS A C 1
ATOM 633 O O . LYS A 1 88 ? 3.661 5.097 -21.424 1.00 94.12 88 LYS A O 1
ATOM 638 N N . PRO A 1 89 ? 2.130 6.614 -20.809 1.00 92.44 89 PRO A N 1
ATOM 639 C CA . PRO A 1 89 ? 1.105 6.080 -21.703 1.00 92.44 89 PRO A CA 1
ATOM 640 C C . PRO A 1 89 ? 1.605 5.993 -23.150 1.00 92.44 89 PRO A C 1
ATOM 642 O O . PRO A 1 89 ? 2.162 6.958 -23.677 1.00 92.44 89 PRO A O 1
ATOM 645 N N . GLY A 1 90 ? 1.420 4.831 -23.778 1.00 89.00 90 GLY A N 1
ATOM 646 C CA . GLY A 1 90 ? 1.913 4.544 -25.129 1.00 89.00 90 GLY A CA 1
ATOM 647 C C . GLY A 1 90 ? 3.352 4.020 -25.197 1.00 89.00 90 GLY A C 1
ATOM 648 O O . GLY A 1 90 ? 3.786 3.615 -26.273 1.00 89.00 90 GLY A O 1
ATOM 649 N N . THR A 1 91 ? 4.081 3.973 -24.079 1.00 91.56 91 THR A N 1
ATOM 650 C CA . THR A 1 91 ? 5.360 3.258 -23.973 1.00 91.56 91 THR A CA 1
ATOM 651 C C . THR A 1 91 ? 5.209 2.032 -23.077 1.00 91.56 91 THR A C 1
ATOM 653 O O . THR A 1 91 ? 4.231 1.881 -22.343 1.00 91.56 91 THR A O 1
ATOM 656 N N . SER A 1 92 ? 6.163 1.107 -23.168 1.00 88.38 92 SER A N 1
ATOM 657 C CA . SER A 1 92 ? 6.150 -0.139 -22.403 1.00 88.38 92 SER A CA 1
ATOM 658 C C . SER A 1 92 ? 7.481 -0.352 -21.685 1.00 88.38 92 SER A C 1
ATOM 660 O O . SER A 1 92 ? 8.531 -0.066 -22.272 1.00 88.38 92 SER A O 1
ATOM 662 N N . PRO A 1 93 ? 7.475 -0.913 -20.463 1.00 89.88 93 PRO A N 1
ATOM 663 C CA . PRO A 1 93 ? 8.698 -1.374 -19.820 1.00 89.88 93 PRO A CA 1
ATOM 664 C C . PRO A 1 93 ? 9.401 -2.413 -20.701 1.00 89.88 93 PRO A C 1
ATOM 666 O O . PRO A 1 93 ? 8.758 -3.325 -21.224 1.00 89.88 93 PRO A O 1
ATOM 669 N N . VAL A 1 94 ? 10.717 -2.289 -20.854 1.00 91.56 94 VAL A N 1
ATOM 670 C CA . VAL A 1 94 ? 11.535 -3.249 -21.608 1.00 91.56 94 VAL A CA 1
ATOM 671 C C . VAL A 1 94 ? 12.256 -4.189 -20.652 1.00 91.56 94 VAL A C 1
ATOM 673 O O . VAL A 1 94 ? 12.493 -3.850 -19.497 1.00 91.56 94 VAL A O 1
ATOM 676 N N . THR A 1 95 ? 12.619 -5.385 -21.106 1.00 91.81 95 THR A N 1
ATOM 677 C CA . THR A 1 95 ? 13.421 -6.305 -20.292 1.00 91.81 95 THR A CA 1
ATOM 678 C C . THR A 1 95 ? 14.762 -5.664 -19.941 1.00 91.81 95 THR A C 1
ATOM 680 O O . THR A 1 95 ? 15.446 -5.135 -20.819 1.00 91.81 95 THR A O 1
ATOM 683 N N . CYS A 1 96 ? 15.149 -5.720 -18.664 1.00 92.19 96 CYS A N 1
ATOM 684 C CA . CYS A 1 96 ? 16.405 -5.133 -18.211 1.00 92.19 96 CYS A CA 1
ATOM 685 C C . CYS A 1 96 ? 17.594 -5.798 -18.916 1.00 92.19 96 CYS A C 1
ATOM 687 O O . CYS A 1 96 ? 17.766 -7.017 -18.854 1.00 92.19 96 CYS A O 1
ATOM 689 N N . SER A 1 97 ? 18.439 -4.986 -19.547 1.00 93.62 97 SER A N 1
ATOM 690 C CA . SER A 1 97 ? 19.601 -5.444 -20.317 1.00 93.62 97 SER A CA 1
ATOM 691 C C . SER A 1 97 ? 20.691 -6.091 -19.455 1.00 93.62 97 SER A C 1
ATOM 693 O O . SER A 1 97 ? 21.404 -6.963 -19.938 1.00 93.62 97 SER A O 1
ATOM 695 N N . LYS A 1 98 ? 20.800 -5.698 -18.178 1.00 93.00 98 LYS A N 1
ATOM 696 C CA . LYS A 1 98 ? 21.857 -6.153 -17.261 1.00 93.00 98 LYS A CA 1
ATOM 697 C C . LYS A 1 98 ? 21.543 -7.476 -16.559 1.00 93.00 98 LYS A C 1
ATOM 699 O O . LYS A 1 98 ? 22.436 -8.290 -16.363 1.00 93.00 98 LYS A O 1
ATOM 704 N N . CYS A 1 99 ? 20.289 -7.683 -16.155 1.00 91.50 99 CYS A N 1
ATOM 705 C CA . CYS A 1 99 ? 19.857 -8.920 -15.489 1.00 91.50 99 CYS A CA 1
ATOM 706 C C . CYS A 1 99 ? 19.024 -9.843 -16.389 1.00 91.50 99 CYS A C 1
ATOM 708 O O . CYS A 1 99 ? 18.596 -10.900 -15.936 1.00 91.50 99 CYS A O 1
ATOM 710 N N . HIS A 1 100 ? 18.748 -9.443 -17.633 1.00 91.00 100 HIS A N 1
ATOM 711 C CA . HIS A 1 100 ? 17.933 -10.193 -18.595 1.00 91.00 100 HIS A CA 1
ATOM 712 C C . HIS A 1 100 ? 16.566 -10.633 -18.039 1.00 91.00 100 HIS A C 1
ATOM 714 O O . HIS A 1 100 ? 16.097 -11.734 -18.309 1.00 91.00 100 HIS A O 1
ATOM 720 N N . GLY A 1 101 ? 15.926 -9.777 -17.235 1.00 88.25 101 GLY A N 1
ATOM 721 C CA . GLY A 1 101 ? 14.630 -10.073 -16.613 1.00 88.25 101 GLY A CA 1
ATOM 722 C C . GLY A 1 101 ? 14.704 -10.779 -15.259 1.00 88.25 101 GLY A C 1
ATOM 723 O O . GLY A 1 101 ? 13.677 -10.917 -14.602 1.00 88.25 101 GLY A O 1
ATOM 724 N N . ALA A 1 102 ? 15.893 -11.181 -14.800 1.00 88.81 102 ALA A N 1
ATOM 725 C CA . ALA A 1 102 ? 16.037 -11.908 -13.540 1.00 88.81 102 ALA A CA 1
ATOM 726 C C . ALA A 1 102 ? 15.809 -11.040 -12.292 1.00 88.81 102 ALA A C 1
ATOM 728 O O . ALA A 1 102 ? 15.521 -11.576 -11.230 1.00 88.81 102 ALA A O 1
ATOM 729 N N . GLY A 1 103 ? 15.975 -9.716 -12.379 1.00 88.69 103 GLY A N 1
ATOM 730 C CA . GLY A 1 103 ? 15.887 -8.799 -11.232 1.00 88.69 103 GLY A CA 1
ATOM 731 C C . GLY A 1 103 ? 17.127 -8.798 -10.324 1.00 88.69 103 GLY A C 1
ATOM 732 O O . GLY A 1 103 ? 17.320 -7.881 -9.529 1.00 88.69 103 GLY A O 1
ATOM 733 N N . TYR A 1 104 ? 18.025 -9.767 -10.477 1.00 91.19 104 TYR A N 1
ATOM 734 C CA . TYR A 1 104 ? 19.280 -9.881 -9.737 1.00 91.19 104 TYR A CA 1
ATOM 735 C C . TYR A 1 104 ? 20.449 -10.197 -10.667 1.00 91.19 104 TYR A C 1
ATOM 737 O O . TYR A 1 104 ? 20.266 -10.699 -11.775 1.00 91.19 104 TYR A O 1
ATOM 745 N N . ILE A 1 105 ? 21.658 -9.902 -10.201 1.00 91.94 105 ILE A N 1
ATOM 746 C CA . ILE A 1 105 ? 22.917 -10.218 -10.874 1.00 91.94 105 ILE A CA 1
ATOM 747 C C . ILE A 1 105 ? 23.789 -11.066 -9.948 1.00 91.94 105 ILE A C 1
ATOM 749 O O . ILE A 1 105 ? 23.737 -10.930 -8.724 1.00 91.94 105 ILE A O 1
ATOM 753 N N . GLN A 1 106 ? 24.579 -11.962 -10.531 1.00 91.12 106 GLN A N 1
ATOM 754 C CA . GLN A 1 106 ? 25.584 -12.718 -9.791 1.00 91.12 106 GLN A CA 1
ATOM 755 C C . GLN A 1 106 ? 26.874 -11.907 -9.752 1.00 91.12 106 GLN A C 1
ATOM 757 O O . GLN A 1 106 ? 27.382 -11.502 -10.798 1.00 91.12 106 GLN A O 1
ATOM 762 N N . VAL A 1 107 ? 27.392 -11.671 -8.553 1.00 90.56 107 VAL A N 1
ATOM 763 C CA . VAL A 1 107 ? 28.642 -10.948 -8.343 1.00 90.56 107 VAL A CA 1
ATOM 764 C C . VAL A 1 107 ? 29.657 -11.906 -7.744 1.00 90.56 107 VAL A C 1
ATOM 766 O O . VAL A 1 107 ? 29.418 -12.549 -6.722 1.00 90.56 107 VAL A O 1
ATOM 769 N N . GLN A 1 108 ? 30.792 -12.026 -8.428 1.00 90.69 108 GLN A N 1
ATOM 770 C CA . GLN A 1 108 ? 31.925 -12.800 -7.954 1.00 90.69 108 GLN A CA 1
ATOM 771 C C . GLN A 1 108 ? 32.824 -11.891 -7.123 1.00 90.69 108 GLN A C 1
ATOM 773 O O . GLN A 1 108 ? 33.429 -10.958 -7.653 1.00 90.69 108 GLN A O 1
ATOM 778 N N . THR A 1 109 ? 32.959 -12.197 -5.839 1.00 90.00 109 THR A N 1
ATOM 779 C CA . THR A 1 109 ? 33.837 -11.458 -4.934 1.00 90.00 109 THR A CA 1
ATOM 780 C C . THR A 1 109 ? 35.003 -12.345 -4.521 1.00 90.00 109 THR A C 1
ATOM 782 O O . THR A 1 109 ? 34.820 -13.484 -4.091 1.00 90.00 109 THR A O 1
ATOM 785 N N . ASN A 1 110 ? 36.222 -11.824 -4.650 1.00 90.69 110 ASN A N 1
ATOM 786 C CA . ASN A 1 110 ? 37.416 -12.499 -4.152 1.00 90.69 110 ASN A CA 1
ATOM 787 C C . ASN A 1 110 ? 37.535 -12.249 -2.645 1.00 90.69 110 ASN A C 1
ATOM 789 O O . ASN A 1 110 ? 37.598 -11.101 -2.210 1.00 90.69 110 ASN A O 1
ATOM 793 N N . THR A 1 111 ? 37.585 -13.316 -1.858 1.00 88.00 111 THR A N 1
ATOM 794 C CA . THR A 1 111 ? 37.893 -13.285 -0.426 1.00 88.00 111 THR A CA 1
ATOM 795 C C . THR A 1 111 ? 39.220 -14.005 -0.173 1.00 88.00 111 THR A C 1
ATOM 797 O O . THR A 1 111 ? 39.676 -14.773 -1.024 1.00 88.00 111 THR A O 1
ATOM 800 N N . PRO A 1 112 ? 39.860 -13.812 0.996 1.00 88.44 112 PRO A N 1
ATOM 801 C CA . PRO A 1 112 ? 41.078 -14.549 1.352 1.00 88.44 112 PRO A CA 1
ATOM 802 C C . PRO A 1 112 ? 40.916 -16.081 1.329 1.00 88.44 112 PRO A C 1
ATOM 804 O O . PRO A 1 112 ? 41.904 -16.798 1.228 1.00 88.44 112 PRO A O 1
ATOM 807 N N . LEU A 1 113 ? 39.675 -16.579 1.402 1.00 90.12 113 LEU A N 1
ATOM 808 C CA . LEU A 1 113 ? 39.321 -18.001 1.386 1.00 90.12 113 LEU A CA 1
ATOM 809 C C . LEU A 1 113 ? 38.947 -18.523 -0.017 1.00 90.12 113 LEU A C 1
ATOM 811 O O . LEU A 1 113 ? 38.637 -19.703 -0.160 1.00 90.12 113 LEU A O 1
ATOM 815 N N . GLY A 1 114 ? 38.954 -17.673 -1.052 1.00 90.31 114 GLY A N 1
ATOM 816 C CA . GLY A 1 114 ? 38.653 -18.060 -2.433 1.00 90.31 114 GLY A CA 1
ATOM 817 C C . GLY A 1 114 ? 37.686 -17.117 -3.151 1.00 90.31 114 GLY A C 1
ATOM 818 O O . GLY A 1 114 ? 37.517 -15.954 -2.798 1.00 90.31 114 GLY A O 1
ATOM 819 N N . ARG A 1 115 ? 37.050 -17.614 -4.215 1.00 89.12 115 ARG A N 1
ATOM 820 C CA . ARG A 1 115 ? 36.034 -16.874 -4.980 1.00 89.12 115 ARG A CA 1
ATOM 821 C C . ARG A 1 115 ? 34.658 -17.230 -4.437 1.00 89.12 115 ARG A C 1
ATOM 823 O O . ARG A 1 115 ? 34.251 -18.382 -4.552 1.00 89.12 115 ARG A O 1
ATOM 830 N N . MET A 1 116 ? 33.946 -16.258 -3.876 1.00 89.62 116 MET A N 1
ATOM 831 C CA . MET A 1 116 ? 32.545 -16.432 -3.492 1.00 89.62 116 MET A CA 1
ATOM 832 C C . MET A 1 116 ? 31.634 -15.815 -4.553 1.00 89.62 116 MET A C 1
ATOM 834 O O . MET A 1 116 ? 31.877 -14.702 -5.015 1.00 89.62 116 MET A O 1
ATOM 838 N N . MET A 1 117 ? 30.587 -16.540 -4.938 1.00 88.19 117 MET A N 1
ATOM 839 C CA . MET A 1 117 ? 29.512 -16.020 -5.782 1.00 88.19 117 MET A CA 1
ATOM 840 C C . MET A 1 117 ? 28.363 -15.602 -4.875 1.00 88.19 117 MET A C 1
ATOM 842 O O . MET A 1 117 ? 27.833 -16.434 -4.137 1.00 88.19 117 MET A O 1
ATOM 846 N N . SER A 1 118 ? 27.971 -14.334 -4.923 1.00 89.38 118 SER A N 1
ATOM 847 C CA . SER A 1 118 ? 26.788 -13.836 -4.225 1.00 89.38 118 SER A CA 1
ATOM 848 C C . SER A 1 118 ? 25.774 -13.280 -5.219 1.00 89.38 118 SER A C 1
ATOM 850 O O . SER A 1 118 ? 26.104 -12.872 -6.332 1.00 89.38 118 SER A O 1
ATOM 852 N N . GLN A 1 119 ? 24.505 -13.302 -4.829 1.00 89.88 119 GLN A N 1
ATOM 853 C CA . GLN A 1 119 ? 23.428 -12.706 -5.605 1.00 89.88 119 GLN A CA 1
ATOM 854 C C . GLN A 1 119 ? 23.148 -11.309 -5.057 1.00 89.88 119 GLN A C 1
ATOM 856 O O . GLN A 1 119 ? 22.904 -11.150 -3.862 1.00 89.88 119 GLN A O 1
ATOM 861 N N . GLN A 1 120 ? 23.168 -10.302 -5.926 1.00 90.75 120 GLN A N 1
ATOM 862 C CA . GLN A 1 120 ? 22.818 -8.927 -5.576 1.00 90.75 120 GLN A CA 1
ATOM 863 C C . GLN A 1 120 ? 21.624 -8.466 -6.411 1.00 90.75 120 GLN A C 1
ATOM 865 O O . GLN A 1 120 ? 21.454 -8.889 -7.555 1.00 90.75 120 GLN A O 1
ATOM 870 N N . VAL A 1 121 ? 20.778 -7.603 -5.842 1.00 92.00 121 VAL A N 1
ATOM 871 C CA . VAL A 1 121 ? 19.678 -6.971 -6.585 1.00 92.00 121 VAL A CA 1
ATOM 872 C C . VAL A 1 121 ? 20.270 -6.173 -7.746 1.00 92.00 121 VAL A C 1
ATOM 874 O O . VAL A 1 121 ? 21.284 -5.495 -7.586 1.00 92.00 121 VAL A O 1
ATOM 877 N N . CYS A 1 122 ? 19.666 -6.278 -8.929 1.00 92.06 122 CYS A N 1
ATOM 878 C CA . CYS A 1 122 ? 20.130 -5.540 -10.094 1.00 92.06 122 CYS A CA 1
ATOM 879 C C . CYS A 1 122 ? 19.959 -4.035 -9.852 1.00 92.06 122 CYS A C 1
ATOM 881 O O . CYS A 1 122 ? 18.860 -3.562 -9.587 1.00 92.06 122 CYS A O 1
ATOM 883 N N . ASP A 1 123 ? 21.043 -3.286 -9.985 1.00 92.19 123 ASP A N 1
ATOM 884 C CA . ASP A 1 123 ? 21.134 -1.832 -9.827 1.00 92.19 123 ASP A CA 1
ATOM 885 C C . ASP A 1 123 ? 20.383 -1.036 -10.902 1.00 92.19 123 ASP A C 1
ATOM 887 O O . ASP A 1 123 ? 20.018 0.104 -10.653 1.00 92.19 123 ASP A O 1
ATOM 891 N N . VAL A 1 124 ? 20.134 -1.622 -12.079 1.00 91.00 124 VAL A N 1
ATOM 892 C CA . VAL A 1 124 ? 19.421 -0.950 -13.184 1.00 91.00 124 VAL A CA 1
ATOM 893 C C . VAL A 1 124 ? 17.903 -1.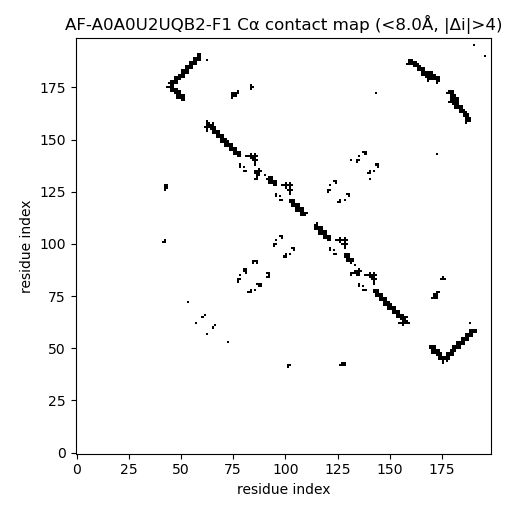040 -13.022 1.00 91.00 124 VAL A C 1
ATOM 895 O O . VAL A 1 124 ? 17.197 -0.061 -13.229 1.00 91.00 124 VAL A O 1
ATOM 898 N N . CYS A 1 125 ? 17.384 -2.219 -12.667 1.00 88.75 125 CYS A N 1
ATOM 899 C CA . CYS A 1 125 ? 15.938 -2.448 -12.544 1.00 88.75 125 CYS A CA 1
ATOM 900 C C . CYS A 1 125 ? 15.436 -2.510 -11.096 1.00 88.75 125 CYS A C 1
ATOM 902 O O . CYS A 1 125 ? 14.243 -2.710 -10.877 1.00 88.75 125 CYS A O 1
ATOM 904 N N . HIS A 1 126 ? 16.333 -2.399 -10.113 1.00 88.75 126 HIS A N 1
ATOM 905 C CA . HIS A 1 126 ? 16.043 -2.479 -8.677 1.00 88.75 126 HIS A CA 1
ATOM 906 C C . HIS A 1 126 ? 15.205 -3.699 -8.276 1.00 88.75 126 HIS A C 1
ATOM 908 O O . HIS A 1 126 ? 14.337 -3.620 -7.415 1.00 88.75 126 HIS A O 1
ATOM 914 N N . GLY A 1 127 ? 15.445 -4.840 -8.921 1.00 86.69 127 GLY A N 1
ATOM 915 C CA . GLY A 1 127 ? 14.708 -6.068 -8.635 1.00 86.69 127 GLY A CA 1
ATOM 916 C C . GLY A 1 127 ? 13.519 -6.325 -9.548 1.00 86.69 127 GLY A C 1
ATOM 917 O O . GLY A 1 127 ? 13.137 -7.475 -9.664 1.00 86.69 127 GLY A O 1
ATOM 918 N N . THR A 1 128 ? 12.984 -5.339 -10.270 1.00 86.12 128 THR A N 1
ATOM 919 C CA . THR A 1 128 ? 11.759 -5.525 -11.083 1.00 86.12 128 THR A CA 1
ATOM 920 C C . THR A 1 128 ? 11.958 -6.387 -12.337 1.00 86.12 128 THR A C 1
ATOM 922 O O . THR A 1 128 ? 10.994 -6.843 -12.949 1.00 86.12 128 THR A O 1
ATOM 925 N N . GLY A 1 129 ? 13.207 -6.579 -12.778 1.00 88.44 129 GLY A N 1
ATOM 926 C CA . GLY A 1 129 ? 13.542 -7.262 -14.033 1.00 88.44 129 GLY A CA 1
ATOM 927 C C . GLY A 1 129 ? 13.219 -6.449 -15.296 1.00 88.44 129 GLY A C 1
ATOM 928 O O . GLY A 1 129 ? 13.575 -6.861 -16.403 1.00 88.44 129 GLY A O 1
ATOM 929 N N . LYS A 1 130 ? 12.600 -5.274 -15.153 1.00 89.56 130 LYS A N 1
ATOM 930 C CA . LYS A 1 130 ? 12.191 -4.402 -16.256 1.00 89.56 130 LYS A CA 1
ATOM 931 C C . LYS A 1 130 ? 12.820 -3.021 -16.109 1.00 89.56 130 LYS A C 1
ATOM 933 O O . LYS A 1 130 ? 13.084 -2.545 -15.013 1.00 89.56 130 LYS A O 1
ATOM 938 N N . GLU A 1 131 ? 13.079 -2.385 -17.235 1.00 90.81 131 GLU A N 1
ATOM 939 C CA . GLU A 1 131 ? 13.621 -1.039 -17.321 1.00 90.81 131 GLU A CA 1
ATOM 940 C C . GLU A 1 131 ? 12.582 -0.131 -17.981 1.00 90.81 131 GLU A C 1
ATOM 942 O O . GLU A 1 131 ? 12.034 -0.440 -19.042 1.00 90.81 131 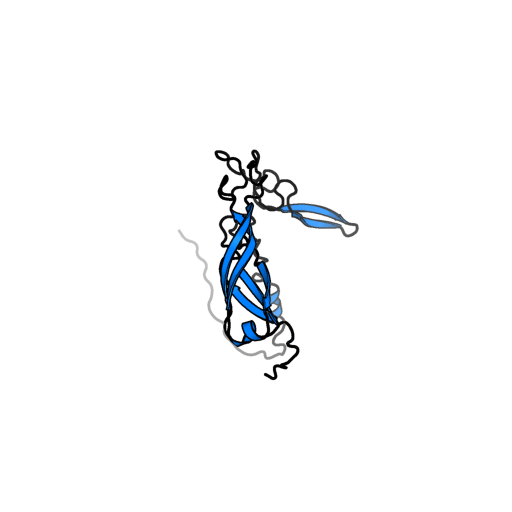GLU A O 1
ATOM 947 N N . ILE A 1 132 ? 12.290 0.992 -17.329 1.00 90.56 132 ILE A N 1
ATOM 948 C CA . ILE A 1 132 ? 11.319 1.977 -17.800 1.00 90.56 132 ILE A CA 1
ATOM 949 C C . ILE A 1 132 ? 12.105 3.159 -18.363 1.00 90.56 132 ILE A C 1
ATOM 951 O O . ILE A 1 132 ? 12.616 3.980 -17.603 1.00 90.56 132 ILE A O 1
ATOM 955 N N . LYS A 1 133 ? 12.207 3.232 -19.695 1.00 88.38 133 LYS A N 1
ATOM 956 C CA . LYS A 1 133 ? 12.896 4.336 -20.386 1.00 88.38 133 LYS A CA 1
ATOM 957 C C . LYS A 1 133 ? 12.150 5.655 -20.204 1.00 88.38 133 LYS A C 1
ATOM 959 O O . LYS A 1 133 ? 12.725 6.645 -19.771 1.00 88.38 133 LYS A O 1
ATOM 964 N N . ASP A 1 134 ? 10.849 5.626 -20.474 1.00 92.00 134 ASP A N 1
ATOM 965 C CA . ASP A 1 134 ? 9.954 6.768 -20.327 1.00 92.00 134 ASP A CA 1
ATOM 966 C C . ASP A 1 134 ? 9.059 6.549 -19.113 1.00 92.00 134 ASP A C 1
ATOM 968 O O . ASP A 1 134 ? 8.079 5.803 -19.173 1.00 92.00 134 ASP A O 1
ATOM 972 N N . LYS A 1 135 ? 9.417 7.179 -17.994 1.00 92.62 135 LYS A N 1
ATOM 973 C CA . LYS A 1 135 ? 8.660 7.079 -16.744 1.00 92.62 135 LYS A CA 1
ATOM 974 C C . LYS A 1 135 ? 7.317 7.798 -16.858 1.00 92.62 135 LYS A C 1
ATOM 976 O O . LYS A 1 135 ? 7.199 8.844 -17.498 1.00 92.62 135 LYS A O 1
ATOM 981 N N . CYS A 1 136 ? 6.302 7.246 -16.205 1.00 94.44 136 CYS A N 1
ATOM 982 C CA . CYS A 1 136 ? 5.021 7.916 -16.035 1.00 94.44 136 CYS A CA 1
ATOM 983 C C . CYS A 1 136 ? 5.210 9.211 -15.231 1.00 94.44 136 CYS A C 1
ATOM 985 O O . CYS A 1 136 ? 5.848 9.199 -14.180 1.00 94.44 136 CYS A O 1
ATOM 987 N N . ALA A 1 137 ? 4.627 10.315 -15.702 1.00 94.31 137 ALA A N 1
ATOM 988 C CA . ALA A 1 137 ? 4.722 11.610 -15.027 1.00 94.31 137 ALA A CA 1
ATOM 989 C C . ALA A 1 137 ? 3.999 11.630 -13.668 1.00 94.31 137 ALA A C 1
ATOM 991 O O . ALA A 1 137 ? 4.442 12.319 -12.759 1.00 94.31 137 ALA A O 1
ATOM 992 N N . THR A 1 138 ? 2.918 10.857 -13.523 1.00 94.00 138 THR A N 1
ATOM 993 C CA . THR A 1 138 ? 2.076 10.845 -12.318 1.00 94.00 138 THR A CA 1
ATOM 994 C C . THR A 1 138 ? 2.719 10.077 -11.163 1.00 94.00 138 THR A C 1
ATOM 996 O O . THR A 1 138 ? 2.749 10.569 -10.044 1.00 94.00 138 THR A O 1
ATOM 999 N N . CYS A 1 139 ? 3.248 8.874 -11.422 1.00 92.81 139 CYS A N 1
ATOM 1000 C CA . CYS A 1 139 ? 3.832 8.011 -10.383 1.00 92.81 139 CYS A CA 1
ATOM 1001 C C . CYS A 1 139 ? 5.370 7.999 -10.367 1.00 92.81 139 CYS A C 1
ATOM 1003 O O . CYS A 1 139 ? 5.981 7.290 -9.572 1.00 92.81 139 CYS A O 1
ATOM 1005 N N . GLY A 1 140 ? 6.032 8.705 -11.288 1.00 90.38 140 GLY A N 1
ATOM 1006 C CA . GLY A 1 140 ? 7.497 8.745 -11.357 1.00 90.38 140 GLY A CA 1
ATOM 1007 C C . GLY A 1 140 ? 8.163 7.393 -11.653 1.00 90.38 140 GLY A C 1
ATOM 1008 O O . GLY A 1 140 ? 9.366 7.242 -11.436 1.00 90.38 140 GLY A O 1
ATOM 1009 N N . GLY A 1 141 ? 7.409 6.409 -12.153 1.00 89.50 141 GLY A N 1
ATOM 1010 C CA . GLY A 1 141 ? 7.909 5.068 -12.462 1.00 89.50 141 GLY A CA 1
ATOM 1011 C C . GLY A 1 141 ? 7.569 3.978 -11.447 1.00 89.50 141 GLY A C 1
ATOM 1012 O O . GLY A 1 141 ? 7.874 2.823 -11.726 1.00 89.50 141 GLY A O 1
ATOM 1013 N N . SER A 1 142 ? 6.934 4.298 -10.314 1.00 88.69 142 SER A N 1
ATOM 1014 C CA . SER A 1 142 ? 6.577 3.290 -9.300 1.00 88.69 142 SER A CA 1
ATOM 1015 C C . SER A 1 142 ? 5.401 2.398 -9.712 1.00 88.69 142 SER A C 1
ATOM 1017 O O . SER A 1 142 ? 5.294 1.276 -9.237 1.00 88.69 142 SER A O 1
ATOM 1019 N N . GLY A 1 143 ? 4.508 2.895 -10.577 1.00 91.12 143 GLY A N 1
ATOM 1020 C CA . GLY A 1 143 ? 3.238 2.235 -10.895 1.00 91.12 143 GLY A CA 1
ATOM 1021 C C . GLY A 1 143 ? 2.134 2.476 -9.858 1.00 91.12 143 GLY A C 1
ATOM 1022 O O . GLY A 1 143 ? 0.988 2.107 -10.108 1.00 91.12 143 GLY A O 1
ATOM 1023 N N . HIS A 1 144 ? 2.434 3.170 -8.758 1.00 93.56 144 HIS A N 1
ATOM 1024 C CA . HIS A 1 144 ? 1.504 3.427 -7.660 1.00 93.56 144 HIS A CA 1
ATOM 1025 C C . HIS A 1 144 ? 1.402 4.917 -7.335 1.00 93.56 144 HIS A C 1
ATOM 1027 O O . HIS A 1 144 ? 2.343 5.682 -7.558 1.00 93.56 144 HIS A O 1
ATOM 1033 N N . THR A 1 145 ? 0.254 5.336 -6.818 1.00 95.38 145 THR A N 1
ATOM 1034 C CA . THR A 1 145 ? 0.005 6.711 -6.365 1.00 95.38 145 THR A CA 1
ATOM 1035 C C . THR A 1 145 ? -0.693 6.687 -5.018 1.00 95.38 145 THR A C 1
ATOM 1037 O O . THR A 1 145 ? -1.651 5.938 -4.853 1.00 95.38 145 THR A O 1
ATOM 1040 N N . GLU A 1 146 ? -0.250 7.512 -4.073 1.00 94.38 146 GLU A N 1
ATOM 1041 C CA . GLU A 1 146 ? -0.918 7.642 -2.778 1.00 94.38 146 GLU A CA 1
ATOM 1042 C C . GLU A 1 146 ? -2.281 8.324 -2.959 1.00 94.38 146 GLU A C 1
ATOM 1044 O O . GLU A 1 146 ? -2.381 9.398 -3.561 1.00 94.38 146 GLU A O 1
ATOM 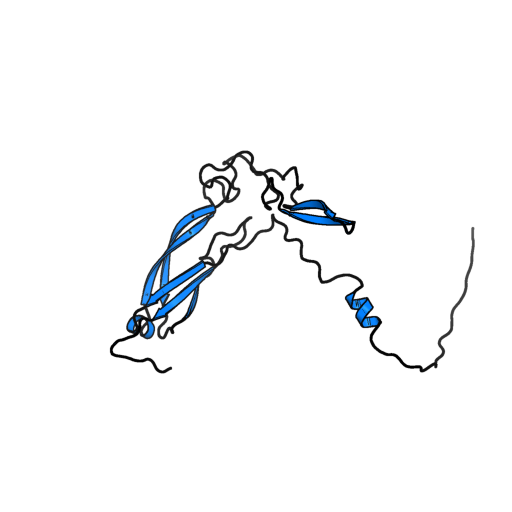1049 N N . GLN A 1 147 ? -3.338 7.687 -2.460 1.00 93.19 147 GLN A N 1
ATOM 1050 C CA . GLN A 1 147 ? -4.705 8.192 -2.516 1.00 93.19 147 GLN A CA 1
ATOM 1051 C C . GLN A 1 147 ? -5.377 8.078 -1.147 1.00 93.19 147 GLN A C 1
ATOM 1053 O O . GLN A 1 147 ? -5.178 7.112 -0.409 1.00 93.19 147 GLN A O 1
ATOM 1058 N N . SER A 1 148 ? -6.208 9.069 -0.814 1.00 94.31 148 SER A N 1
ATOM 1059 C CA . SER A 1 148 ? -7.030 9.032 0.394 1.00 94.31 148 SER A CA 1
ATOM 1060 C C . SER A 1 148 ? -8.288 8.204 0.144 1.00 94.31 148 SER A C 1
ATOM 1062 O O . SER A 1 148 ? -9.066 8.494 -0.768 1.00 94.31 148 SER A O 1
ATOM 1064 N N . HIS A 1 149 ? -8.494 7.175 0.958 1.00 94.19 149 HIS A N 1
ATOM 1065 C CA . HIS A 1 149 ? -9.614 6.253 0.870 1.00 94.19 149 HIS A CA 1
ATOM 1066 C C . HIS A 1 149 ? -10.496 6.366 2.114 1.00 94.19 149 HIS A C 1
ATOM 1068 O O . HIS A 1 149 ? -10.006 6.519 3.232 1.00 94.19 149 HIS A O 1
ATOM 1074 N N . SER A 1 150 ? -11.817 6.317 1.928 1.00 94.81 150 SER A N 1
ATOM 1075 C CA . SER A 1 150 ? -12.787 6.396 3.023 1.00 94.81 150 SER A CA 1
ATOM 1076 C C . SER A 1 150 ? -13.768 5.238 2.957 1.00 94.81 150 SER A C 1
ATOM 1078 O O . SER A 1 150 ? -14.442 5.057 1.944 1.00 94.81 150 SER A O 1
ATOM 1080 N N . ILE A 1 151 ? -13.886 4.487 4.051 1.00 94.56 151 ILE A N 1
ATOM 1081 C CA . ILE A 1 151 ? -14.758 3.310 4.126 1.00 94.56 151 ILE A CA 1
ATOM 1082 C C . ILE A 1 151 ? -15.648 3.367 5.360 1.00 94.56 151 ILE A C 1
ATOM 1084 O O . ILE A 1 151 ? -15.251 3.835 6.428 1.00 94.56 151 ILE A O 1
ATOM 1088 N N . LYS A 1 152 ? -16.878 2.874 5.208 1.00 95.12 152 LYS A N 1
ATOM 1089 C CA . LYS A 1 152 ? -17.812 2.717 6.324 1.00 95.12 152 LYS A CA 1
ATOM 1090 C C . LYS A 1 152 ? -17.518 1.405 7.037 1.00 95.12 152 LYS A C 1
ATOM 1092 O O . LYS A 1 152 ? -17.610 0.340 6.432 1.00 95.12 152 LYS A O 1
ATOM 1097 N N . VAL A 1 153 ? -17.219 1.495 8.324 1.00 94.62 153 VAL A N 1
ATOM 1098 C CA . VAL A 1 153 ? -16.912 0.362 9.196 1.00 94.62 153 VAL A CA 1
ATOM 1099 C C . VAL A 1 153 ? -18.021 0.229 10.228 1.00 94.62 153 VAL A C 1
ATOM 1101 O O . VAL A 1 153 ? -18.476 1.214 10.814 1.00 94.62 153 VAL A O 1
ATOM 1104 N N . THR A 1 154 ? -18.474 -1.005 10.437 1.00 94.62 154 THR A N 1
ATOM 1105 C CA . THR A 1 154 ? -19.418 -1.336 11.507 1.00 94.62 154 THR A CA 1
ATOM 1106 C C . THR A 1 154 ? -18.655 -2.063 12.600 1.00 94.62 154 THR A C 1
ATOM 1108 O O . THR A 1 154 ? -18.286 -3.220 12.428 1.00 94.62 154 THR A O 1
ATOM 1111 N N . VAL A 1 155 ? -18.414 -1.370 13.706 1.00 94.44 155 VAL A N 1
ATOM 1112 C CA . VAL A 1 155 ? -17.827 -1.933 14.919 1.00 94.44 155 VAL A CA 1
ATOM 1113 C C . VAL A 1 155 ? -18.888 -2.804 15.595 1.00 94.44 155 VAL A C 1
ATOM 1115 O O . VAL A 1 155 ? -19.981 -2.296 15.875 1.00 94.44 155 VAL A O 1
ATOM 1118 N N . PRO A 1 156 ? -18.620 -4.101 15.817 1.00 93.94 156 PRO A N 1
ATOM 1119 C CA . PRO A 1 156 ? -19.557 -4.986 16.484 1.00 93.94 156 PRO A CA 1
ATOM 1120 C C . PRO A 1 156 ? -19.688 -4.605 17.960 1.00 93.94 156 PRO A C 1
ATOM 1122 O O . PRO A 1 156 ? -18.804 -3.984 18.541 1.00 93.94 156 PRO A O 1
ATOM 1125 N N . ALA A 1 157 ? -20.814 -4.971 18.559 1.00 93.38 157 ALA A N 1
ATOM 1126 C CA . ALA A 1 157 ? -21.009 -4.838 19.994 1.00 93.38 157 ALA A CA 1
ATOM 1127 C C . ALA A 1 157 ? -20.063 -5.784 20.752 1.00 93.38 157 ALA A C 1
ATOM 1129 O O . ALA A 1 157 ? -19.814 -6.905 20.301 1.00 93.38 157 ALA A O 1
ATOM 1130 N N . GLY A 1 158 ? -19.567 -5.335 21.902 1.00 91.12 158 GLY A N 1
ATOM 1131 C CA . GLY A 1 158 ? -18.720 -6.121 22.796 1.00 91.12 158 GLY A CA 1
ATOM 1132 C C . GLY A 1 158 ? -17.243 -6.203 22.404 1.00 91.12 158 GLY A C 1
ATOM 1133 O O . GLY A 1 158 ? -16.567 -7.102 22.896 1.00 91.12 158 GLY A O 1
ATOM 1134 N N . VAL A 1 159 ? -16.718 -5.296 21.570 1.00 92.38 159 VAL A N 1
ATOM 1135 C CA . VAL A 1 159 ? -15.286 -5.312 21.208 1.00 92.38 159 VAL A CA 1
ATOM 1136 C C . VAL A 1 159 ? -14.381 -5.067 22.412 1.00 92.38 159 VAL A C 1
ATOM 1138 O O . VAL A 1 159 ? -14.724 -4.301 23.314 1.00 92.38 159 VAL A O 1
ATOM 1141 N N . GLU A 1 160 ? -13.228 -5.724 22.420 1.00 90.31 160 GLU A N 1
ATOM 1142 C CA . GLU A 1 160 ? -12.220 -5.637 23.483 1.00 90.31 160 GLU A CA 1
ATOM 1143 C C . GLU A 1 160 ? -10.968 -4.871 23.038 1.00 90.31 160 GLU A C 1
ATOM 1145 O O . GLU A 1 160 ? -10.728 -4.667 21.844 1.00 90.31 160 GLU A O 1
ATOM 1150 N N . GLU A 1 161 ? -10.154 -4.452 24.012 1.00 90.75 161 GLU A N 1
ATOM 1151 C CA . GLU A 1 161 ? -8.850 -3.830 23.762 1.00 90.75 161 GLU A CA 1
ATOM 1152 C C . GLU A 1 161 ? -7.957 -4.771 22.942 1.00 90.75 161 GLU A C 1
ATOM 1154 O O . GLU A 1 161 ? -7.759 -5.935 23.288 1.00 90.75 161 GLU A O 1
ATOM 1159 N N . GLY A 1 162 ? -7.400 -4.264 21.843 1.00 91.06 162 GLY A N 1
ATOM 1160 C CA . GLY A 1 162 ? -6.506 -5.023 20.969 1.00 91.06 162 GLY A CA 1
ATOM 1161 C C . GLY A 1 162 ? -7.211 -6.004 20.029 1.00 91.06 162 GLY A C 1
ATOM 1162 O O . GLY A 1 162 ? -6.540 -6.620 19.195 1.00 91.06 162 GLY A O 1
ATOM 1163 N N . GLN A 1 163 ? -8.541 -6.132 20.099 1.00 94.00 163 GLN A N 1
ATOM 1164 C CA . GLN A 1 163 ? -9.297 -6.933 19.141 1.00 94.00 163 GLN A CA 1
ATOM 1165 C C . GLN A 1 163 ? -9.112 -6.380 17.721 1.00 94.00 163 GLN A C 1
ATOM 1167 O O . GLN A 1 163 ? -9.068 -5.168 17.502 1.00 94.00 163 GLN A O 1
ATOM 1172 N N . GLN A 1 164 ? -9.022 -7.286 16.744 1.00 94.94 164 GLN A N 1
ATOM 1173 C CA . GLN A 1 164 ? -8.761 -6.936 15.351 1.00 94.94 164 GLN A CA 1
ATOM 1174 C C . GLN A 1 164 ? -9.942 -7.274 14.444 1.00 94.94 164 GLN A C 1
ATOM 1176 O O . GLN A 1 164 ? -10.516 -8.362 14.518 1.00 94.94 164 GLN A O 1
ATOM 1181 N N . MET A 1 165 ? -10.266 -6.356 13.536 1.00 94.56 165 MET A N 1
ATOM 1182 C CA . MET A 1 165 ? -11.200 -6.574 12.435 1.00 94.56 165 MET A CA 1
ATOM 1183 C C . MET A 1 165 ? -10.458 -6.489 11.102 1.00 94.56 165 MET A C 1
ATOM 1185 O O . MET A 1 165 ? -9.851 -5.469 10.789 1.00 94.56 165 MET A O 1
ATOM 1189 N N . ARG A 1 166 ? -10.551 -7.545 10.289 1.00 96.12 166 ARG A N 1
ATOM 1190 C CA . ARG A 1 166 ? -9.973 -7.587 8.940 1.00 96.12 166 ARG A CA 1
ATOM 1191 C C . ARG A 1 166 ? -10.992 -7.133 7.900 1.00 96.12 166 ARG A C 1
ATOM 1193 O O . ARG A 1 166 ? -12.086 -7.689 7.817 1.00 96.12 166 ARG A O 1
ATOM 1200 N N . LEU A 1 167 ? -10.592 -6.190 7.057 1.00 95.00 167 LEU A N 1
ATOM 1201 C CA . LEU A 1 167 ? -11.322 -5.755 5.874 1.00 95.00 167 LEU A CA 1
ATOM 1202 C C . LEU A 1 167 ? -10.536 -6.161 4.629 1.00 95.00 167 LEU A C 1
ATOM 1204 O O . LEU A 1 167 ? -9.407 -5.722 4.413 1.00 95.00 167 LEU A O 1
ATOM 1208 N N . GLN A 1 168 ? -11.137 -7.040 3.830 1.00 95.38 168 GLN A N 1
ATOM 1209 C CA . GLN A 1 168 ? -10.467 -7.659 2.691 1.00 95.38 168 GLN A CA 1
ATOM 1210 C C . GLN A 1 168 ? -10.245 -6.673 1.540 1.00 95.38 168 GLN A C 1
ATOM 1212 O O . GLN A 1 168 ? -11.153 -5.902 1.217 1.00 95.38 168 GLN A O 1
ATOM 1217 N N . ASN A 1 169 ? -9.087 -6.751 0.878 1.00 94.44 169 ASN A N 1
ATOM 1218 C CA . ASN A 1 169 ? -8.711 -5.905 -0.268 1.00 94.44 169 ASN A CA 1
ATOM 1219 C C . ASN A 1 169 ? -8.771 -4.392 0.025 1.00 94.44 169 ASN A C 1
ATOM 1221 O O . ASN A 1 169 ? -9.058 -3.588 -0.861 1.00 94.44 169 ASN A O 1
ATOM 1225 N N . GLN A 1 170 ? -8.573 -4.003 1.286 1.00 95.44 170 GLN A N 1
ATOM 1226 C CA . GLN A 1 170 ? -8.579 -2.603 1.718 1.00 95.44 170 GLN A CA 1
ATOM 1227 C C . GLN A 1 170 ? -7.184 -2.064 2.068 1.00 95.44 170 GLN A C 1
ATOM 1229 O O . GLN A 1 170 ? -7.075 -0.895 2.440 1.00 95.44 170 GLN A O 1
ATOM 1234 N N . GLY A 1 171 ? -6.141 -2.885 1.939 1.00 95.06 171 GLY A N 1
ATOM 1235 C CA . GLY A 1 171 ? -4.736 -2.513 2.102 1.00 95.06 171 GLY A CA 1
ATOM 1236 C C . GLY A 1 171 ? -4.144 -1.862 0.848 1.00 95.06 171 GLY A C 1
ATOM 1237 O O . GLY A 1 171 ? -4.868 -1.286 0.037 1.00 95.06 171 GLY A O 1
ATOM 1238 N N . GLU A 1 172 ? -2.828 -1.961 0.683 1.00 96.12 172 GLU A N 1
ATOM 1239 C CA . GLU A 1 172 ? -2.112 -1.365 -0.454 1.00 96.12 172 GLU A CA 1
ATOM 1240 C C . GLU A 1 172 ? -2.413 -2.101 -1.768 1.00 96.12 172 GLU A C 1
ATOM 1242 O O . GLU A 1 172 ? -2.706 -3.300 -1.764 1.00 96.12 172 GLU A O 1
ATOM 1247 N N . ALA A 1 173 ? -2.273 -1.418 -2.906 1.00 95.31 173 ALA A N 1
ATOM 1248 C CA . ALA A 1 173 ? -2.326 -2.052 -4.221 1.00 95.31 173 ALA A CA 1
ATOM 1249 C C . ALA A 1 173 ? -1.196 -3.082 -4.410 1.00 95.31 173 ALA A C 1
ATOM 1251 O O . ALA A 1 173 ? -0.052 -2.878 -4.003 1.00 95.31 173 ALA A O 1
ATOM 1252 N N . GLY A 1 174 ? -1.520 -4.200 -5.063 1.00 92.50 174 GLY A N 1
ATOM 1253 C CA . GLY A 1 174 ? -0.542 -5.223 -5.427 1.00 92.50 174 GLY A CA 1
ATOM 1254 C C . GLY A 1 174 ? 0.323 -4.832 -6.619 1.00 92.50 174 GLY A C 1
ATOM 1255 O O . GLY A 1 174 ? -0.043 -3.995 -7.445 1.00 92.50 174 GLY A O 1
ATOM 1256 N N . THR A 1 175 ? 1.480 -5.479 -6.744 1.00 88.31 175 THR A N 1
ATOM 1257 C CA . THR A 1 175 ? 2.416 -5.250 -7.852 1.00 88.31 175 THR A CA 1
ATOM 1258 C C . THR A 1 175 ? 2.231 -6.304 -8.944 1.00 88.31 175 THR A C 1
ATOM 1260 O O . THR A 1 175 ? 1.765 -7.418 -8.693 1.00 88.31 175 THR A O 1
ATOM 1263 N N . ASN A 1 176 ? 2.586 -5.963 -10.190 1.00 85.88 176 ASN A N 1
ATOM 1264 C CA . ASN A 1 176 ? 2.493 -6.865 -11.352 1.00 85.88 176 ASN A CA 1
ATOM 1265 C C . ASN A 1 176 ? 1.097 -7.505 -11.552 1.00 85.88 176 ASN A C 1
ATOM 1267 O O . ASN A 1 176 ? 0.994 -8.647 -11.999 1.00 85.88 176 ASN A O 1
ATOM 1271 N N . GLY A 1 177 ? 0.022 -6.783 -11.216 1.00 85.69 177 GLY A N 1
ATOM 1272 C CA . GLY A 1 177 ? -1.353 -7.296 -11.297 1.00 85.69 177 GLY A CA 1
ATOM 1273 C C . GLY A 1 177 ? -1.746 -8.227 -10.146 1.00 85.69 177 GLY A C 1
ATOM 1274 O O . GLY A 1 177 ? -2.707 -8.983 -10.276 1.00 85.69 177 GLY A O 1
ATOM 1275 N N . GLY A 1 178 ? -0.995 -8.214 -9.042 1.00 91.06 178 GLY A N 1
ATOM 1276 C CA . GLY A 1 178 ? -1.393 -8.882 -7.809 1.00 91.06 178 GLY A CA 1
ATOM 1277 C C . GLY A 1 178 ? -2.568 -8.179 -7.114 1.00 91.06 178 GLY A C 1
ATOM 1278 O O . GLY A 1 178 ? -2.840 -7.009 -7.390 1.00 91.06 178 GLY A O 1
ATOM 1279 N N . PRO A 1 179 ? -3.284 -8.889 -6.226 1.00 94.19 179 PRO A N 1
ATOM 1280 C CA . PRO A 1 179 ? -4.424 -8.334 -5.501 1.00 94.19 179 PRO A CA 1
ATOM 1281 C C . PRO A 1 179 ? -3.989 -7.289 -4.465 1.00 94.19 179 PRO A C 1
ATOM 1283 O O . PRO A 1 179 ? -2.812 -7.195 -4.112 1.00 94.19 179 PRO A O 1
ATOM 1286 N N . TYR A 1 180 ? -4.951 -6.529 -3.947 1.00 96.25 180 TYR A N 1
ATOM 1287 C CA . TYR A 1 180 ? -4.709 -5.622 -2.826 1.00 96.25 180 TYR A CA 1
ATOM 1288 C C . TYR A 1 180 ? -4.372 -6.407 -1.557 1.00 96.25 180 TYR A C 1
ATOM 1290 O O . TYR A 1 180 ? -4.788 -7.557 -1.390 1.00 96.25 180 TYR A O 1
ATOM 1298 N N . GLY A 1 181 ? -3.635 -5.766 -0.657 1.00 96.56 181 GLY A N 1
ATOM 1299 C CA . GLY A 1 181 ? -3.542 -6.210 0.727 1.00 96.56 181 GLY A CA 1
ATOM 1300 C C . GLY A 1 181 ? -4.859 -6.011 1.476 1.00 96.56 181 GLY A C 1
ATOM 1301 O O . GLY A 1 181 ? -5.845 -5.489 0.947 1.00 96.56 181 GLY A O 1
ATOM 1302 N N . ASP A 1 182 ? -4.869 -6.374 2.746 1.00 96.94 182 ASP A N 1
ATOM 1303 C CA . ASP A 1 182 ? -6.010 -6.193 3.637 1.00 96.94 182 ASP A CA 1
ATOM 1304 C C . ASP A 1 182 ? -5.794 -5.036 4.611 1.00 96.94 182 ASP A C 1
ATOM 1306 O O . ASP A 1 182 ? -4.672 -4.602 4.852 1.00 96.94 182 ASP A O 1
ATOM 1310 N N . LEU A 1 183 ? -6.878 -4.529 5.193 1.00 96.81 183 LEU A N 1
ATOM 1311 C CA . LEU A 1 183 ? -6.815 -3.550 6.274 1.00 96.81 183 LEU A CA 1
ATOM 1312 C C . LEU A 1 183 ? -7.205 -4.217 7.593 1.00 96.81 183 LEU A C 1
ATOM 1314 O O . LEU A 1 183 ? -8.310 -4.745 7.723 1.00 96.81 183 LEU A O 1
ATOM 1318 N N . PHE A 1 184 ? -6.323 -4.152 8.581 1.00 96.88 184 PHE A N 1
ATOM 1319 C CA . PHE A 1 184 ? -6.572 -4.593 9.947 1.00 96.88 184 PHE A CA 1
ATOM 1320 C C . PHE A 1 184 ? -6.887 -3.389 10.825 1.00 96.88 184 PHE A C 1
ATOM 1322 O O . PHE A 1 184 ? -6.041 -2.526 11.047 1.00 96.88 184 PHE A O 1
ATOM 1329 N N . ILE A 1 185 ? -8.110 -3.333 11.338 1.00 95.75 185 ILE A N 1
ATOM 1330 C CA . ILE A 1 185 ? -8.520 -2.329 12.313 1.00 95.75 185 ILE A CA 1
ATOM 1331 C C . ILE A 1 185 ? -8.272 -2.899 13.700 1.00 95.75 185 ILE A C 1
ATOM 1333 O O . ILE A 1 185 ? -8.887 -3.902 14.060 1.00 95.75 185 ILE A O 1
ATOM 1337 N N . ILE A 1 186 ? -7.386 -2.266 14.462 1.00 96.25 186 ILE A N 1
ATOM 1338 C CA . ILE A 1 186 ? -7.137 -2.604 15.863 1.00 96.25 186 ILE A CA 1
ATOM 1339 C C . ILE A 1 186 ? -7.936 -1.647 16.730 1.00 96.25 186 ILE A C 1
ATOM 1341 O O . ILE A 1 186 ? -7.771 -0.429 16.631 1.00 96.25 186 ILE A O 1
ATOM 1345 N N . PHE A 1 187 ? -8.804 -2.198 17.569 1.00 95.25 187 PHE A N 1
ATOM 1346 C CA . PHE A 1 187 ? -9.611 -1.406 18.482 1.00 95.25 187 PHE A CA 1
ATOM 1347 C C . PHE A 1 187 ? -8.818 -1.074 19.744 1.00 95.25 187 PHE A C 1
ATOM 1349 O O . PHE A 1 187 ? -8.263 -1.965 20.388 1.00 95.25 187 PHE A O 1
ATOM 1356 N N . ARG A 1 188 ? -8.794 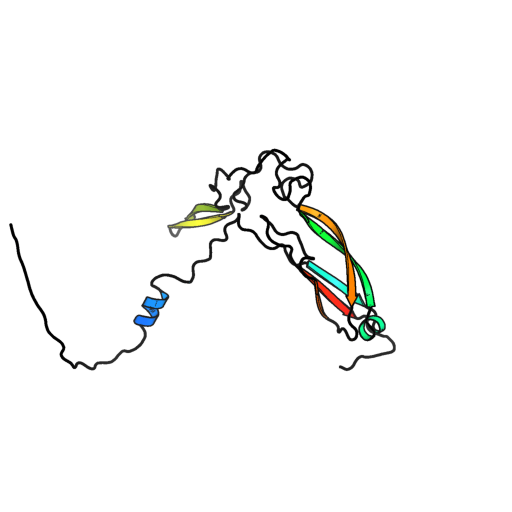0.211 20.100 1.00 94.44 188 ARG A N 1
ATOM 1357 C CA . ARG A 1 188 ? -8.395 0.676 21.430 1.00 94.44 188 ARG A CA 1
ATOM 1358 C C . ARG A 1 188 ? -9.600 1.245 22.148 1.00 94.44 188 ARG A C 1
ATOM 1360 O O . ARG A 1 188 ? -10.248 2.142 21.619 1.00 94.44 188 ARG A O 1
ATOM 1367 N N . VAL A 1 189 ? -9.898 0.745 23.332 1.00 92.12 189 VAL A N 1
ATOM 1368 C CA . VAL A 1 189 ? -11.005 1.177 24.173 1.00 92.12 189 VAL A CA 1
ATOM 1369 C C . VAL A 1 189 ? -10.462 2.129 25.229 1.00 92.12 189 VAL A C 1
ATOM 1371 O O . VAL A 1 189 ? -9.610 1.777 26.043 1.00 92.12 189 VAL A O 1
ATOM 1374 N N . GLU A 1 190 ? -10.962 3.359 25.222 1.00 90.31 190 GLU A N 1
ATOM 1375 C CA . GLU A 1 190 ? -10.638 4.321 26.266 1.00 90.31 190 GLU A CA 1
ATOM 1376 C C . GLU A 1 190 ? -11.182 3.832 27.618 1.00 90.31 190 GLU A C 1
ATOM 1378 O O . GLU A 1 190 ? -12.334 3.383 27.692 1.00 90.31 190 GLU A O 1
ATOM 1383 N N . PRO A 1 191 ? -10.390 3.932 28.702 1.00 83.81 191 PRO A N 1
ATOM 1384 C CA . PRO A 1 191 ? -10.851 3.553 30.028 1.00 83.81 191 PRO A CA 1
ATOM 1385 C C . PRO A 1 191 ? -12.011 4.455 30.460 1.00 83.81 191 PRO A C 1
ATOM 1387 O O . PRO A 1 191 ? -11.959 5.680 30.309 1.00 83.81 191 PRO A O 1
ATOM 1390 N N . SER A 1 192 ? -13.054 3.851 31.027 1.00 81.38 192 SER A N 1
ATOM 1391 C CA . SER A 1 192 ? -14.146 4.607 31.633 1.00 81.38 192 SER A CA 1
ATOM 1392 C C . SER A 1 192 ? -13.756 5.086 33.032 1.00 81.38 192 SER A C 1
ATOM 1394 O O . SER A 1 192 ? -12.994 4.438 33.745 1.00 81.38 192 SER A O 1
ATOM 1396 N N . LYS A 1 193 ? -14.281 6.249 33.429 1.00 80.56 193 LYS A N 1
ATOM 1397 C CA . LYS A 1 193 ? -14.123 6.778 34.794 1.00 80.56 193 LYS A CA 1
ATOM 1398 C C . LYS A 1 193 ? -15.093 6.135 35.781 1.00 80.56 193 LYS A C 1
ATOM 1400 O O . LYS A 1 193 ? -14.816 6.126 36.974 1.00 80.56 193 LYS A O 1
ATOM 1405 N N . ASP A 1 194 ? -16.210 5.629 35.268 1.00 80.75 194 ASP A N 1
ATOM 1406 C CA . ASP A 1 194 ? -17.341 5.158 36.064 1.00 80.75 194 ASP A CA 1
ATOM 1407 C C . ASP A 1 194 ? -17.482 3.628 36.028 1.00 80.75 194 ASP A C 1
ATOM 1409 O O . ASP A 1 194 ? -18.152 3.052 36.884 1.00 80.75 194 ASP A O 1
ATOM 1413 N N . PHE A 1 195 ? -16.854 2.961 35.051 1.00 75.81 195 PHE A N 1
ATOM 1414 C CA . PHE A 1 195 ? -17.036 1.533 34.793 1.00 75.81 195 PHE A CA 1
ATOM 1415 C C . PHE A 1 195 ? -15.705 0.812 34.575 1.00 75.81 195 PHE A C 1
ATOM 1417 O O . PHE A 1 195 ? -14.843 1.277 33.832 1.00 75.81 195 PHE A O 1
ATOM 1424 N N . GLU A 1 196 ? -15.581 -0.367 35.175 1.00 74.00 196 GLU A N 1
ATOM 1425 C CA . GLU A 1 196 ? -14.515 -1.327 34.906 1.00 74.00 196 GLU A CA 1
ATOM 1426 C C . GLU A 1 196 ? -15.146 -2.555 34.244 1.00 74.00 196 GLU A C 1
ATOM 1428 O O . GLU A 1 196 ? -16.220 -3.006 34.652 1.00 74.00 196 GLU A O 1
ATOM 1433 N N . ARG A 1 197 ? -14.528 -3.050 33.169 1.00 69.06 197 ARG A N 1
ATOM 1434 C CA . ARG A 1 197 ? -14.998 -4.248 32.469 1.00 69.06 197 ARG A CA 1
ATOM 1435 C C . ARG A 1 197 ? -14.251 -5.451 33.024 1.00 69.06 197 ARG A C 1
ATOM 1437 O O . ARG A 1 197 ? -13.050 -5.564 32.807 1.00 69.06 197 ARG A O 1
ATOM 1444 N N . ASP A 1 198 ? -14.983 -6.323 33.704 1.00 69.06 198 ASP A N 1
ATOM 1445 C CA . ASP A 1 198 ? -14.567 -7.694 33.994 1.00 69.06 198 ASP A CA 1
ATOM 1446 C C . ASP A 1 198 ? -15.230 -8.613 32.956 1.00 69.06 198 ASP A C 1
ATOM 1448 O O . ASP A 1 198 ? -16.370 -8.348 32.562 1.00 69.06 198 ASP A O 1
ATOM 1452 N N . GLY A 1 199 ? -14.473 -9.587 32.451 1.00 61.94 199 GLY A N 1
ATOM 1453 C CA . GLY A 1 199 ? -14.727 -10.323 31.199 1.00 61.94 199 GLY A CA 1
ATOM 1454 C C . GLY A 1 199 ? -16.123 -10.915 31.038 1.00 61.94 199 GLY A C 1
ATOM 1455 O O . GLY A 1 199 ? -16.622 -11.553 31.991 1.00 61.94 199 GLY A O 1
#

Radius of gyration: 30.25 Å; Cα contacts (8 Å, |Δi|>4): 369; chains: 1; bounding box: 64×79×76 Å

Solvent-accessible surface area (backbone atoms only — not comparable to full-atom values): 11958 Å² total; per-residue (Å²): 140,88,86,89,90,88,87,84,87,87,82,89,83,83,91,80,91,78,87,84,86,84,57,68,72,58,48,49,67,73,74,55,81,90,87,80,73,74,73,74,74,58,49,68,49,58,34,65,16,54,66,37,80,44,81,44,82,35,49,50,65,45,25,50,69,26,43,78,47,74,50,75,49,76,34,43,34,66,21,79,80,37,73,43,62,12,12,25,77,95,56,70,60,38,72,19,85,86,36,72,41,56,11,37,38,81,45,80,44,81,50,100,91,42,79,46,80,45,83,40,70,22,84,84,34,72,30,47,12,36,33,59,86,54,49,15,86,87,39,70,41,72,13,39,36,83,40,83,44,74,50,82,45,74,48,59,57,63,58,51,72,68,41,74,47,81,41,82,62,59,21,20,46,28,46,69,83,21,51,44,9,31,24,35,38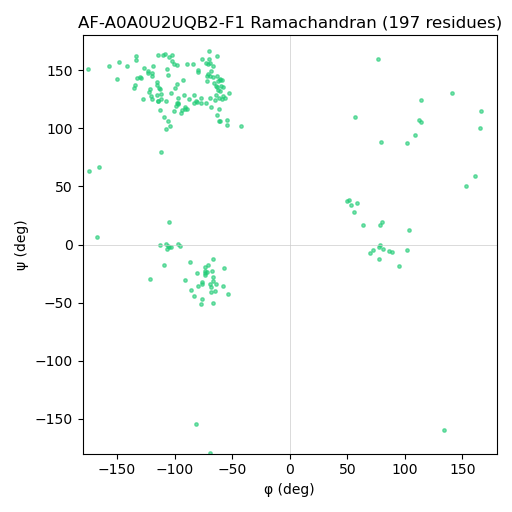,32,32,38,58,46,84,52,96,88,55,81,88,77,134

Secondary structure (DSSP, 8-state):
---------------------SSHHHHHHHHSS-S-------TTS-BPPPPEEEEEEE-HHHHHH-EEEEEEEEEEEE-TTTTTS-BPTT--PEEPTTTTTSSEEEEEEEETTEEEEEEEE-TTTTTSSEE-SSB-TTTTTSSEEEEEEEEEEEEPTT--TT-EEEETT-SPPPBTTPPP--EEEEEEEPPPSS-----

Organism: NCBI:txid337330

Foldseek 3Di:
DDDDDDDDDDDDDDDDDDDDDDDPVVVCVVVPDDDPPPPLPQLLDWFAADEAEAEDEDEPVCQAAWDKDKDKDKAKDQDPQPRLQQEHPPDHWAFDPQCRSSQWDWDWDQDPVGTDIDIDGDPQCRSNRTHHPHGHPQPRSRRIDIDMDMDIDIGDHNHDQQDKDKAQQPHYDIHNPHTYHIYIYGYHYDDDPVDDDDD

InterPro domains:
  IPR001305 Heat shock protein DnaJ, cysteine-rich domain [PF00684] (79-143)
  IPR001305 Heat shock protein DnaJ, cysteine-rich domain [PS51188] (66-148)
  IPR001305 Heat shock protein DnaJ, cysteine-rich domain [cd10719] (79-143)
  IPR002939 Chaperone DnaJ, C-terminal [PF01556] (52-199)
  IPR008971 HSP40/DnaJ peptide-binding [SSF49493] (46-198)
  IPR036410 Heat shock protein DnaJ, cysteine-rich domain superfamily [SSF57938] (66-146)

Mean predicted aligned error: 13.19 Å